Protein AF-A0A915MHR5-F1 (afdb_monomer)

Sequence (310 aa):
MRSQPPLFTPMVNEYYKYTKDKEFLNEIIPMMEKELEFWTVNRSVVFEKGCRSYTMYQYRTESTVPRPESFCADVITAIKSNEANKAKLWQNLASAAESGMDFSSRWMRNPEQPKLEETITTSIKKANHYKKLYLKLRADFRSVFLYDKEENKYGWYDYNLETKENNIHFYSTMAIPLFTQCFDPLEKPSVPERIYNTMKNYGAFEKAKGAEDFYGVQVSTVNSSQQWDAFNIWPPHEHMVVLGLFNSGKENLKQEALYLAKKWILANYRLYSQCIEKPMWEKLSATGTSGKGARLWVVYWHSNGFSSNI

Nearest PDB structures (foldseek):
  7e9u-assembly2_B  TM=8.428E-01  e=9.341E-17  Arabidopsis thaliana
  7e9x-assembly3_C  TM=7.798E-01  e=8.321E-17  Arabidopsis thaliana
  7e9x-assembly2_B  TM=7.885E-01  e=7.492E-16  Arabidopsis thaliana
  7e9x-assembly4_D  TM=8.074E-01  e=2.002E-15  Arabidopsis thaliana
  7eaw-assembly1_A  TM=7.747E-01  e=4.998E-16  Arabidopsis thaliana

Radius of gyration: 20.38 Å; Cα contacts (8 Å, |Δi|>4): 437; chains: 1; bounding box: 57×52×56 Å

Mean predicted aligned error: 9.84 Å

Foldseek 3Di:
DAAAPPCPVVVVVVVCVPPVDPVVVVVCVVVVVVVVQCQQFPFWAWADQPPDIDIDGAQWDPFQAADPVCRVVLVVVLVPDPDPRSSVSNRLQRSCVRHVDNDDPQRDDDDDHHHDHDDDDDDVRVVVVVVVVLVRCLVRQCVAFADDPDLLQGFGFDQHRPVRDGPSFDFLCRLLCLLVVSDDCVVPVCNLVSSVNSQVSQCQQPQDPQAPHFQAGARGDDPPVGQSHPFKHALVSLQSNLNSQCVSPDPVSVVVSVVRLVSNLVLQVVALVPDPVSDGARIPTSNSGHGPDDDDPDHNCSSVVSNVPD

Secondary structure (DSSP, 8-state):
-------HHHHHHHHHHHH--HHHHHHHHHHHHHHHHHHHHHHEEEEESSS-EEEEE-------S--GGGHHHHHHHHHHS--S-HHHHHHHHHHHHHTT-SS-GGG---------------HHHHHHHHHHHHHHHHHHHHHHHEE-SSGGG-EE-PBPTTT-SB--S-BGGGGHHHHTT-S-TTT-TTHHHHHHHHHHHTTTTSPPTT-SS--S--SBS---SSTTSTTEE-HHHHHHHHHHHHTTS-HHHHHHHHHHHHHHHHHHHHHHHH-TT----S-EETTTEEPSS----S--HHHHHHHH--

Solvent-accessible surface area (backbone atoms only — not comparable to full-atom values): 17512 Å² total; per-residue (Å²): 116,77,67,56,70,90,51,61,66,61,51,52,48,53,50,36,70,73,71,64,47,62,66,62,51,64,67,45,46,65,56,52,51,51,51,51,46,49,44,47,48,66,25,34,34,72,50,72,65,81,100,44,78,47,80,48,77,48,74,55,39,83,44,56,51,58,49,85,96,44,34,69,60,46,48,53,49,54,68,73,42,92,57,88,57,50,41,59,50,25,17,50,56,50,11,34,46,21,59,68,45,69,41,35,89,81,78,68,87,73,86,90,75,70,68,70,88,90,89,87,65,63,70,71,54,42,54,51,47,52,49,50,50,50,53,50,49,38,56,52,47,46,71,62,25,51,40,74,92,42,80,76,63,26,39,46,27,60,62,40,77,72,84,71,42,62,51,86,70,68,42,52,68,44,37,39,49,49,48,71,53,55,64,52,63,84,86,44,71,59,51,65,58,43,36,52,50,19,42,48,73,69,44,31,75,49,57,35,90,90,26,94,52,57,33,49,51,30,35,22,76,50,76,75,82,38,54,50,12,23,58,23,23,42,41,69,57,43,47,33,40,31,49,9,34,42,71,58,82,37,72,70,42,28,53,50,20,54,49,50,50,50,33,34,48,51,44,52,50,51,55,27,66,72,40,89,85,53,60,78,59,80,32,36,23,24,52,74,46,79,30,78,71,89,89,67,102,59,86,45,61,57,44,50,54,54,71,73,73,117

Structure (mmCIF, N/CA/C/O backbone):
data_AF-A0A915MHR5-F1
#
_entry.id   AF-A0A915MHR5-F1
#
loop_
_atom_site.group_PDB
_atom_site.id
_atom_site.type_symbol
_atom_site.label_atom_id
_atom_site.label_alt_id
_atom_site.label_comp_id
_atom_site.label_asym_id
_atom_site.label_entity_id
_atom_site.label_seq_id
_atom_site.pdbx_PDB_ins_code
_atom_site.Cartn_x
_atom_site.Cartn_y
_atom_site.Cartn_z
_atom_site.occupancy
_atom_site.B_iso_or_equiv
_atom_site.auth_seq_id
_atom_site.auth_comp_id
_atom_site.auth_asym_id
_atom_site.auth_atom_id
_atom_site.pdbx_PDB_model_num
ATOM 1 N N . MET A 1 1 ? -15.537 -19.269 -1.895 1.00 56.03 1 MET A N 1
ATOM 2 C CA . MET A 1 1 ? -15.330 -18.233 -2.938 1.00 56.03 1 MET A CA 1
ATOM 3 C C . MET A 1 1 ? -14.295 -17.229 -2.423 1.00 56.03 1 MET A C 1
ATOM 5 O O . MET A 1 1 ? -14.195 -17.091 -1.205 1.00 56.03 1 MET A O 1
ATOM 9 N N . ARG A 1 2 ? -13.506 -16.586 -3.295 1.00 67.94 2 ARG A N 1
ATOM 10 C CA . ARG A 1 2 ? -12.498 -15.569 -2.924 1.00 67.94 2 ARG A CA 1
ATOM 11 C C . ARG A 1 2 ? -12.751 -14.257 -3.668 1.00 67.94 2 ARG A C 1
ATOM 13 O O . ARG A 1 2 ? -13.324 -14.303 -4.753 1.00 67.94 2 ARG A O 1
ATOM 20 N N . SER A 1 3 ? -12.292 -13.150 -3.100 1.00 80.00 3 SER A N 1
ATOM 21 C CA . SER A 1 3 ? -12.229 -11.832 -3.744 1.00 80.00 3 SER A CA 1
ATOM 22 C C . SER A 1 3 ? -10.784 -11.471 -4.159 1.00 80.00 3 SER A C 1
ATOM 24 O O . SER A 1 3 ? -9.923 -12.352 -4.236 1.00 80.00 3 SER A O 1
ATOM 26 N N . GLN A 1 4 ? -10.532 -10.188 -4.421 1.00 75.38 4 GLN A N 1
ATOM 27 C CA . GLN A 1 4 ? -9.226 -9.533 -4.592 1.00 75.38 4 GLN A CA 1
ATOM 28 C C . GLN A 1 4 ? -9.261 -8.138 -3.921 1.00 75.38 4 GLN A C 1
ATOM 30 O O . GLN A 1 4 ? -10.339 -7.730 -3.482 1.00 75.38 4 GLN A O 1
ATOM 35 N N . PRO A 1 5 ? -8.143 -7.388 -3.801 1.00 78.94 5 PRO A N 1
ATOM 36 C CA . PRO A 1 5 ? -8.156 -6.046 -3.212 1.00 78.94 5 PRO A CA 1
ATOM 37 C C . PRO A 1 5 ? -9.213 -5.117 -3.852 1.00 78.94 5 PRO A C 1
ATOM 39 O O . PRO A 1 5 ? -9.217 -4.971 -5.078 1.00 78.94 5 PRO A O 1
ATOM 42 N N . PRO A 1 6 ? -10.102 -4.480 -3.061 1.00 81.62 6 PRO A N 1
ATOM 43 C CA . PRO A 1 6 ? -11.267 -3.763 -3.584 1.00 81.62 6 PRO A CA 1
ATOM 44 C C . PRO A 1 6 ? -10.882 -2.429 -4.234 1.00 81.62 6 PRO A C 1
ATOM 46 O O . PRO A 1 6 ? -10.783 -1.386 -3.586 1.00 81.62 6 PRO A O 1
ATOM 49 N N . LEU A 1 7 ? -10.656 -2.473 -5.547 1.00 85.06 7 LEU A N 1
ATOM 50 C CA . LEU A 1 7 ? -10.334 -1.313 -6.386 1.00 85.06 7 LEU A CA 1
ATOM 51 C C . LEU A 1 7 ? -11.501 -0.874 -7.286 1.00 85.06 7 LEU A C 1
ATOM 53 O O . LEU A 1 7 ? -11.355 0.088 -8.038 1.00 85.06 7 LEU A O 1
ATOM 57 N N . PHE A 1 8 ? -12.665 -1.523 -7.196 1.00 89.25 8 PHE A N 1
ATOM 58 C CA . PHE A 1 8 ? -13.813 -1.256 -8.065 1.00 89.25 8 PHE A CA 1
ATOM 59 C C . PHE A 1 8 ? -14.376 0.167 -7.904 1.00 89.25 8 PHE A C 1
ATOM 61 O O . PHE A 1 8 ? -14.568 0.860 -8.901 1.00 89.25 8 PHE A O 1
ATOM 68 N N . THR A 1 9 ? -14.538 0.663 -6.672 1.00 85.88 9 THR A N 1
ATOM 69 C CA . THR A 1 9 ? -14.960 2.061 -6.442 1.00 85.88 9 THR A CA 1
ATOM 70 C C . THR A 1 9 ? -13.966 3.084 -7.043 1.00 85.88 9 THR A C 1
ATOM 72 O O . THR A 1 9 ? -14.406 3.980 -7.769 1.00 85.88 9 THR A O 1
ATOM 75 N N . PRO A 1 10 ? -12.633 2.962 -6.845 1.00 84.19 10 PRO A N 1
ATOM 76 C CA . PRO A 1 10 ? -11.645 3.733 -7.606 1.00 84.19 10 PRO A CA 1
ATOM 77 C C . PRO A 1 10 ? -11.766 3.620 -9.136 1.00 84.19 10 PRO A C 1
ATOM 79 O O . PRO A 1 10 ? -11.695 4.643 -9.811 1.00 84.19 10 PRO A O 1
ATOM 82 N N . MET A 1 11 ? -11.988 2.423 -9.694 1.00 89.31 11 MET A N 1
ATOM 83 C CA . MET A 1 11 ? -12.154 2.231 -11.147 1.00 89.31 11 MET A CA 1
ATOM 84 C C . MET A 1 11 ? -13.374 2.990 -11.690 1.00 89.31 11 MET A C 1
ATOM 86 O O . MET A 1 11 ? -13.260 3.703 -12.687 1.00 89.31 11 MET A O 1
ATOM 90 N N . VAL A 1 12 ? -14.522 2.896 -11.008 1.00 90.00 12 VAL A N 1
ATOM 91 C CA . VAL A 1 12 ? -15.745 3.649 -11.344 1.00 90.00 12 VAL A CA 1
ATOM 92 C C . VAL A 1 12 ? -15.500 5.159 -11.269 1.00 90.00 12 VAL A C 1
ATOM 94 O O . VAL A 1 12 ? -15.949 5.904 -12.139 1.00 90.00 12 VAL A O 1
ATOM 97 N N . ASN A 1 13 ? -14.749 5.622 -10.266 1.00 85.81 13 ASN A N 1
ATOM 98 C CA . ASN A 1 13 ? -14.385 7.030 -10.116 1.00 85.81 13 ASN A CA 1
ATOM 99 C C . ASN A 1 13 ? -13.484 7.537 -11.259 1.00 85.81 13 ASN A C 1
ATOM 101 O O . ASN A 1 13 ? -13.733 8.629 -11.768 1.00 85.81 13 ASN A O 1
ATOM 105 N N . GLU A 1 14 ? -12.482 6.769 -11.703 1.00 88.12 14 GLU A N 1
ATOM 106 C CA . GLU A 1 14 ? -11.664 7.152 -12.867 1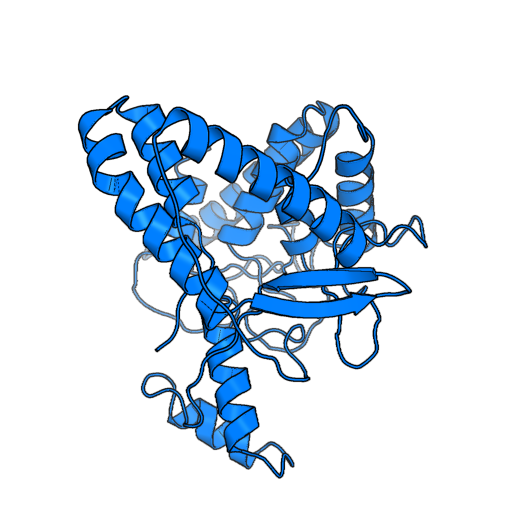.00 88.12 14 GLU A CA 1
ATOM 107 C C . GLU A 1 14 ? -12.468 7.140 -14.175 1.00 88.12 14 GLU A C 1
ATOM 109 O O . GLU A 1 14 ? -12.370 8.093 -14.951 1.00 88.12 14 GLU A O 1
ATOM 114 N N . TYR A 1 15 ? -13.337 6.144 -14.385 1.00 91.62 15 TYR A N 1
ATOM 115 C CA . TYR A 1 15 ? -14.259 6.135 -15.527 1.00 91.62 15 TYR A CA 1
ATOM 116 C C . TYR A 1 15 ? -15.140 7.392 -15.534 1.00 91.62 15 TYR A C 1
ATOM 118 O O . TYR A 1 15 ? -15.140 8.142 -16.510 1.00 91.62 15 TYR A O 1
ATOM 126 N N . TYR A 1 16 ? -15.821 7.688 -14.421 1.00 88.56 16 TYR A N 1
ATOM 127 C CA . TYR A 1 16 ? -16.682 8.866 -14.297 1.00 88.56 16 TYR A CA 1
ATOM 128 C C . TYR A 1 16 ? -15.911 10.187 -14.439 1.00 88.56 16 TYR A C 1
ATOM 130 O O . TYR A 1 16 ? -16.420 11.144 -15.026 1.00 88.56 16 TYR A O 1
ATOM 138 N N . LYS A 1 17 ? -14.669 10.274 -13.945 1.00 86.12 17 LYS A N 1
ATOM 139 C CA . LYS A 1 17 ? -13.815 11.452 -14.163 1.00 86.12 17 LYS A CA 1
ATOM 140 C C . LYS A 1 17 ? -13.570 11.711 -15.647 1.00 86.12 17 LYS A C 1
ATOM 142 O O . LYS A 1 17 ? -13.536 12.886 -16.015 1.00 86.12 17 LYS A O 1
ATOM 147 N N . TYR A 1 18 ? -13.416 10.668 -16.459 1.00 92.81 18 TYR A N 1
ATOM 148 C CA . TYR A 1 18 ? -13.190 10.785 -17.897 1.00 92.81 18 TYR A CA 1
ATOM 149 C C . TYR A 1 18 ? -14.492 11.044 -18.671 1.00 92.81 18 TYR A C 1
ATOM 151 O O . TYR A 1 18 ? -14.593 12.042 -19.378 1.00 92.81 18 TYR A O 1
ATOM 159 N N . THR A 1 19 ? -15.511 10.197 -18.496 1.00 94.75 19 THR A N 1
ATOM 160 C CA . THR A 1 19 ? -16.749 10.234 -19.300 1.00 94.75 19 THR A CA 1
ATOM 161 C C . THR A 1 19 ? -17.772 11.268 -18.835 1.00 94.75 19 THR A C 1
ATOM 163 O O . THR A 1 19 ? -18.602 11.706 -19.626 1.00 94.75 19 THR A O 1
ATOM 166 N N . LYS A 1 20 ? -17.743 11.648 -17.549 1.00 91.94 20 LYS A N 1
ATOM 167 C CA . LYS A 1 20 ? -18.809 12.395 -16.846 1.00 91.94 20 LYS A CA 1
ATOM 168 C C . LYS A 1 20 ? -20.187 11.719 -16.890 1.00 91.94 20 LYS A C 1
ATOM 170 O O . LYS A 1 20 ? -21.190 12.372 -16.596 1.00 91.94 20 LYS A O 1
ATOM 175 N N . ASP A 1 21 ? -20.237 10.426 -17.205 1.00 93.38 21 ASP A N 1
ATOM 176 C CA . ASP A 1 21 ? -21.475 9.667 -17.352 1.00 93.38 21 ASP A CA 1
ATOM 177 C C . ASP A 1 21 ? -22.158 9.438 -15.994 1.00 93.38 21 ASP A C 1
ATOM 179 O O . ASP A 1 21 ? -21.732 8.628 -15.166 1.00 93.38 21 ASP A O 1
ATOM 183 N N . LYS A 1 22 ? -23.229 10.199 -15.756 1.00 87.12 22 LYS A N 1
ATOM 184 C CA . LYS A 1 22 ? -24.039 10.116 -14.536 1.00 87.12 22 LYS A CA 1
ATOM 185 C C . LYS A 1 22 ? -25.072 8.994 -14.586 1.00 87.12 22 LYS A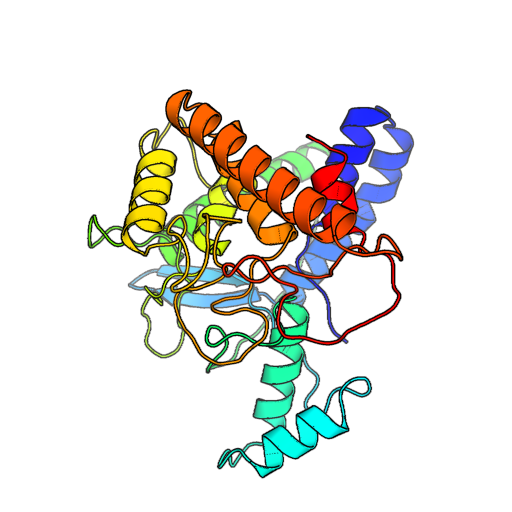 C 1
ATOM 187 O O . LYS A 1 22 ? -25.553 8.603 -13.527 1.00 87.12 22 LYS A O 1
ATOM 192 N N . GLU A 1 23 ? -25.433 8.507 -15.769 1.00 90.00 23 GLU A N 1
ATOM 193 C CA . GLU A 1 23 ? -26.413 7.430 -15.923 1.00 90.00 23 GLU A CA 1
ATOM 194 C C . GLU A 1 23 ? -25.754 6.109 -15.530 1.00 90.00 23 GLU A C 1
ATOM 196 O O . GLU A 1 23 ? -26.213 5.472 -14.580 1.00 90.00 23 GLU A O 1
ATOM 201 N N . PHE A 1 24 ? -24.576 5.821 -16.097 1.00 90.81 24 PHE A N 1
ATOM 202 C CA . PHE A 1 24 ? -23.702 4.735 -15.646 1.00 90.81 24 PHE A CA 1
ATOM 203 C C . PHE A 1 24 ? -23.397 4.819 -14.144 1.00 90.81 24 PHE A C 1
ATOM 205 O O . PHE A 1 24 ? -23.479 3.819 -13.433 1.00 90.81 24 PHE A O 1
ATOM 212 N N . LEU A 1 25 ? -23.074 6.013 -13.623 1.00 83.19 25 LEU A N 1
ATOM 213 C CA . LEU A 1 25 ? -22.776 6.169 -12.196 1.00 83.19 25 LEU A CA 1
ATOM 214 C C . LEU A 1 25 ? -23.982 5.812 -11.308 1.00 83.19 25 LEU A C 1
ATOM 216 O O . LEU A 1 25 ? -23.805 5.184 -10.266 1.00 83.19 25 LEU A O 1
ATOM 220 N N . ASN A 1 26 ? -25.201 6.183 -11.708 1.00 82.12 26 ASN A N 1
ATOM 221 C CA . ASN A 1 26 ? -26.414 5.821 -10.973 1.00 82.12 26 ASN A CA 1
ATOM 222 C C . ASN A 1 26 ? -26.715 4.315 -11.056 1.00 82.12 26 ASN A C 1
ATOM 224 O O . ASN A 1 26 ? -27.128 3.731 -10.054 1.00 82.12 26 ASN A O 1
ATOM 228 N N . GLU A 1 27 ? -26.482 3.688 -12.213 1.00 90.12 27 GLU A N 1
ATOM 229 C CA . GLU A 1 27 ? -26.662 2.246 -12.424 1.00 90.12 27 GLU A CA 1
ATOM 230 C C . GLU A 1 27 ? -25.660 1.403 -11.616 1.00 90.12 27 GLU A C 1
ATOM 232 O O . GLU A 1 27 ? -26.020 0.359 -11.072 1.00 90.12 27 GLU A O 1
ATOM 237 N N . ILE A 1 28 ? -24.409 1.863 -11.493 1.00 92.00 28 ILE A N 1
ATOM 238 C CA . ILE A 1 28 ? -23.322 1.084 -10.885 1.00 92.00 28 ILE A CA 1
ATOM 239 C C . ILE A 1 28 ? -23.214 1.245 -9.357 1.00 92.00 28 ILE A C 1
ATOM 241 O O . ILE A 1 28 ? -22.622 0.389 -8.694 1.00 92.00 28 ILE A O 1
ATOM 245 N N . ILE A 1 29 ? -23.810 2.292 -8.764 1.00 84.06 29 ILE A N 1
ATOM 246 C CA . ILE A 1 29 ? -23.822 2.509 -7.301 1.00 84.06 29 ILE A CA 1
ATOM 247 C C . ILE A 1 29 ? -24.290 1.267 -6.517 1.00 84.06 29 ILE A C 1
ATOM 249 O O . ILE A 1 29 ? -23.546 0.853 -5.627 1.00 84.06 29 ILE A O 1
ATOM 253 N N . PRO A 1 30 ? -25.424 0.611 -6.839 1.00 88.31 30 PRO A N 1
ATOM 254 C CA . PRO A 1 30 ? -25.855 -0.613 -6.159 1.00 88.31 30 PRO A CA 1
ATOM 255 C C . PRO A 1 30 ? -24.817 -1.745 -6.162 1.00 88.31 30 PRO A C 1
ATOM 257 O O . PRO A 1 30 ? -24.764 -2.526 -5.215 1.00 88.31 30 PRO A O 1
ATOM 260 N N . MET A 1 31 ? -23.960 -1.834 -7.186 1.00 88.44 31 MET A N 1
ATOM 261 C CA . MET A 1 31 ? -22.894 -2.842 -7.236 1.00 88.44 31 MET A CA 1
ATOM 262 C C . MET A 1 31 ? -21.718 -2.481 -6.321 1.00 88.44 31 MET A C 1
ATOM 264 O O . MET A 1 31 ? -21.136 -3.375 -5.711 1.00 88.44 31 MET A O 1
ATOM 268 N N . MET A 1 32 ? -21.399 -1.190 -6.169 1.00 86.50 32 MET A N 1
ATOM 269 C CA . MET A 1 32 ? -20.413 -0.728 -5.178 1.00 86.50 32 MET A CA 1
ATOM 270 C C . MET A 1 32 ? -20.924 -0.937 -3.744 1.00 86.50 32 MET A C 1
ATOM 272 O O . MET A 1 32 ? -20.161 -1.346 -2.871 1.00 86.50 32 MET A O 1
ATOM 276 N N . GLU A 1 33 ? -22.222 -0.715 -3.502 1.00 84.44 33 GLU A N 1
ATOM 277 C CA . GLU A 1 33 ? -22.855 -1.018 -2.210 1.00 84.44 33 GLU A CA 1
ATOM 278 C C . GLU A 1 33 ? -22.783 -2.521 -1.902 1.00 84.44 33 GLU A C 1
ATOM 280 O O . GLU A 1 33 ? -22.341 -2.895 -0.821 1.00 84.44 33 GLU A O 1
ATOM 285 N N . LYS A 1 34 ? -23.087 -3.383 -2.879 1.00 87.94 34 LYS A N 1
ATOM 286 C CA . LYS A 1 34 ? -22.995 -4.846 -2.748 1.00 87.94 34 LYS A CA 1
ATOM 287 C C . LYS A 1 34 ? -21.566 -5.366 -2.532 1.00 87.94 34 LYS A C 1
ATOM 289 O O . LYS A 1 34 ? -21.366 -6.355 -1.827 1.00 87.94 34 LYS A O 1
ATOM 294 N N . GLU A 1 35 ? -20.553 -4.724 -3.119 1.00 86.88 35 GLU A N 1
ATOM 295 C CA . GLU A 1 35 ? -19.149 -5.031 -2.809 1.00 86.88 35 GLU A CA 1
ATOM 296 C C . GLU A 1 35 ? -18.837 -4.689 -1.343 1.00 86.88 35 GLU A C 1
ATOM 298 O O . GLU A 1 35 ? -18.285 -5.518 -0.616 1.00 86.88 35 GLU A O 1
ATOM 303 N N . LEU A 1 36 ? -19.228 -3.497 -0.880 1.00 83.00 36 LEU A N 1
ATOM 304 C CA . LEU A 1 36 ? -19.024 -3.065 0.505 1.00 83.00 36 LEU A CA 1
ATOM 305 C C . LEU A 1 36 ? -19.776 -3.950 1.513 1.00 83.00 36 LEU A C 1
ATOM 307 O O . LEU A 1 36 ? -19.201 -4.306 2.546 1.00 83.00 36 LEU A O 1
ATOM 311 N N . GLU A 1 37 ? -21.015 -4.342 1.209 1.00 85.1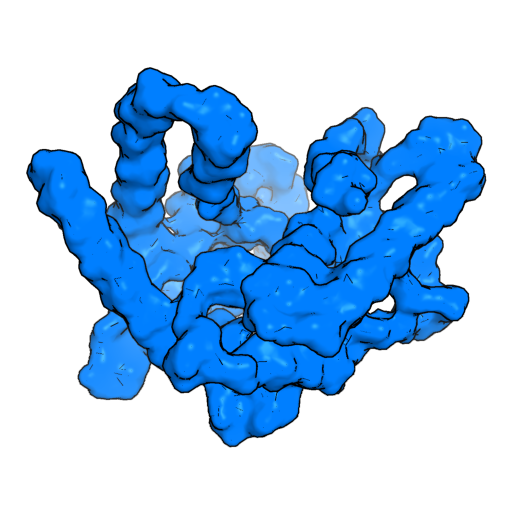9 37 GLU A N 1
ATOM 312 C CA . GLU A 1 37 ? -21.801 -5.320 1.970 1.00 85.19 37 GLU A CA 1
ATOM 313 C C . GLU A 1 37 ? -21.027 -6.637 2.093 1.00 85.19 37 GLU A C 1
ATOM 315 O O . GLU A 1 37 ? -20.826 -7.145 3.197 1.00 85.19 37 GLU A O 1
ATOM 320 N N . PHE A 1 38 ? -20.502 -7.164 0.978 1.00 86.06 38 PHE A N 1
ATOM 321 C CA . PHE A 1 38 ? -19.714 -8.394 0.984 1.00 86.06 38 PHE A CA 1
ATOM 322 C C . PHE A 1 38 ? -18.505 -8.305 1.930 1.00 86.06 38 PHE A C 1
ATOM 324 O O . PHE A 1 38 ? -18.273 -9.251 2.691 1.00 86.06 38 PHE A O 1
ATOM 331 N N . TRP A 1 39 ? -17.759 -7.193 1.931 1.00 77.94 39 TRP A N 1
ATOM 332 C CA . TRP A 1 39 ? -16.642 -6.985 2.865 1.00 77.94 39 TRP A CA 1
ATOM 333 C C . TRP A 1 39 ? -17.121 -6.844 4.315 1.00 77.94 39 TRP A C 1
ATOM 335 O O . TRP A 1 39 ? -16.549 -7.471 5.210 1.00 77.94 39 TRP A O 1
ATOM 345 N N . THR A 1 40 ? -18.182 -6.071 4.551 1.00 80.44 40 THR A N 1
ATOM 346 C CA . THR A 1 40 ? -18.768 -5.840 5.883 1.00 80.44 40 THR A CA 1
ATOM 347 C C . THR A 1 40 ? -19.253 -7.143 6.505 1.00 80.44 40 THR A C 1
ATOM 349 O O . THR A 1 40 ? -18.830 -7.489 7.607 1.00 80.44 40 THR A O 1
ATOM 352 N N . VAL A 1 41 ? -20.050 -7.922 5.778 1.00 81.44 41 VAL A N 1
ATOM 353 C CA . VAL A 1 41 ? -20.590 -9.193 6.263 1.00 81.44 41 VAL A CA 1
ATOM 354 C C . VAL A 1 41 ? -19.498 -10.260 6.340 1.00 81.44 41 VAL A C 1
ATOM 356 O O . VAL A 1 41 ? -19.400 -10.958 7.341 1.00 81.44 41 VAL A O 1
ATOM 359 N N . ASN A 1 42 ? -18.649 -10.434 5.321 1.00 78.69 42 ASN A N 1
ATOM 360 C CA . ASN A 1 42 ? -17.831 -11.653 5.214 1.00 78.69 42 ASN A CA 1
ATOM 361 C C . ASN A 1 42 ? -16.366 -11.510 5.645 1.00 78.69 42 ASN A C 1
ATOM 363 O O . ASN A 1 42 ? -15.670 -12.531 5.764 1.00 78.69 42 ASN A O 1
ATOM 367 N N . ARG A 1 43 ? -15.879 -10.281 5.843 1.00 79.38 43 ARG A N 1
ATOM 368 C CA . ARG A 1 43 ? -14.455 -9.981 6.075 1.00 79.38 43 ARG A CA 1
ATOM 369 C C . ARG A 1 43 ? -14.193 -9.036 7.250 1.00 79.38 43 ARG A C 1
ATOM 371 O O . ARG A 1 43 ? -13.023 -8.846 7.581 1.00 79.38 43 ARG A O 1
ATOM 378 N N . SER A 1 44 ? -15.221 -8.471 7.887 1.00 79.38 44 SER A N 1
ATOM 379 C CA . SER A 1 44 ? -15.034 -7.644 9.082 1.00 79.38 44 SER A CA 1
ATOM 380 C C . SER A 1 44 ? -14.670 -8.479 10.320 1.00 79.38 44 SER A C 1
ATOM 382 O O . SER A 1 44 ? -15.173 -9.576 10.533 1.00 79.38 44 SER A O 1
ATOM 384 N N . VAL A 1 45 ? -13.764 -7.946 11.136 1.00 78.25 45 VAL A N 1
ATOM 385 C CA . VAL A 1 45 ? -13.296 -8.477 12.418 1.00 78.25 45 VAL A CA 1
ATOM 386 C C . VAL A 1 45 ? -13.602 -7.436 13.481 1.00 78.25 45 VAL A C 1
ATOM 388 O O . VAL A 1 45 ? -13.252 -6.268 13.298 1.00 78.25 45 VAL A O 1
ATOM 391 N N . VAL A 1 46 ? -14.163 -7.855 14.613 1.00 86.19 46 VAL A N 1
ATOM 392 C CA . VAL A 1 46 ? -14.214 -7.037 15.831 1.00 86.19 46 VAL A CA 1
ATOM 393 C C . VAL A 1 46 ? -13.116 -7.500 16.786 1.00 86.19 46 VAL A C 1
ATOM 395 O O . VAL A 1 46 ? -13.011 -8.691 17.068 1.00 86.19 46 VAL A O 1
ATOM 398 N N . PHE A 1 47 ? -12.290 -6.574 17.275 1.00 81.19 47 PHE A N 1
ATOM 399 C CA . PHE A 1 47 ? -11.208 -6.866 18.222 1.00 81.19 47 PHE A CA 1
ATOM 400 C C . PHE A 1 47 ? -10.914 -5.670 19.135 1.00 81.19 47 PHE A C 1
ATOM 402 O O . PHE A 1 47 ? -11.273 -4.533 18.830 1.00 81.19 47 PHE A O 1
ATOM 409 N N . GLU A 1 48 ? -10.220 -5.915 20.245 1.00 88.44 48 GLU A N 1
ATOM 410 C CA . GLU A 1 48 ? -9.841 -4.882 21.213 1.00 88.44 48 GLU A CA 1
ATOM 411 C C . GLU A 1 48 ? -8.361 -4.496 21.094 1.00 88.44 48 GLU A C 1
ATOM 413 O O . GLU A 1 48 ? -7.486 -5.360 21.008 1.00 88.44 48 GLU A O 1
ATOM 418 N N . LYS A 1 49 ? -8.073 -3.189 21.147 1.00 83.31 49 LYS A N 1
ATOM 419 C CA . LYS A 1 49 ? -6.713 -2.631 21.242 1.00 83.31 49 LYS A CA 1
ATOM 420 C C . LYS A 1 49 ? -6.700 -1.545 22.321 1.00 83.31 49 LYS A C 1
ATOM 422 O O . LYS A 1 49 ? -7.239 -0.453 22.133 1.00 83.31 49 LYS A O 1
ATOM 427 N N . GLY A 1 50 ? -6.094 -1.854 23.468 1.00 84.94 50 GLY A N 1
ATOM 428 C CA . GLY A 1 50 ? -6.276 -1.070 24.695 1.00 84.94 50 GLY A CA 1
ATOM 429 C C . GLY A 1 50 ? -7.728 -1.149 25.180 1.00 84.94 50 GLY A C 1
ATOM 430 O O . GLY A 1 50 ? -8.379 -2.171 25.004 1.00 84.94 50 GLY A O 1
ATOM 431 N N . CYS A 1 51 ? -8.266 -0.061 25.733 1.00 85.62 51 CYS A N 1
ATOM 432 C CA . CYS A 1 51 ? -9.647 -0.003 26.240 1.00 85.62 51 CYS A CA 1
ATOM 433 C C . CYS A 1 51 ? -10.694 0.350 25.159 1.00 85.62 51 CYS A C 1
ATOM 435 O O . CYS A 1 51 ? -11.687 1.014 25.456 1.00 85.62 51 CYS A O 1
ATOM 437 N N . ARG A 1 52 ? -10.446 0.011 23.886 1.00 89.19 52 ARG A N 1
ATOM 438 C CA . ARG A 1 52 ? -11.345 0.312 22.759 1.00 89.19 52 ARG A CA 1
ATOM 439 C C . ARG A 1 52 ? -11.494 -0.894 21.840 1.00 89.19 52 ARG A C 1
ATOM 441 O O . ARG A 1 52 ? -10.504 -1.545 21.506 1.00 89.19 52 ARG A O 1
ATOM 448 N N . SER A 1 53 ? -12.729 -1.126 21.404 1.00 89.69 53 SER A N 1
ATOM 449 C CA . SER A 1 53 ? -13.076 -2.100 20.372 1.00 89.69 53 SER A CA 1
ATOM 450 C C . SER A 1 53 ? -13.078 -1.436 18.992 1.00 89.69 53 SER A C 1
ATOM 452 O O . SER A 1 53 ? -13.534 -0.299 18.845 1.00 89.69 53 SER A O 1
ATOM 454 N N . TYR A 1 54 ? -12.555 -2.141 17.993 1.00 83.06 54 TYR A N 1
ATOM 455 C CA . TYR A 1 54 ? -12.417 -1.689 16.612 1.00 83.06 54 TYR A CA 1
ATOM 456 C C . TYR A 1 54 ? -13.013 -2.721 15.656 1.00 83.06 54 TYR A C 1
ATOM 458 O O . TYR A 1 54 ? -12.896 -3.925 15.878 1.00 83.06 54 TYR A O 1
ATOM 466 N N . THR A 1 55 ? -13.596 -2.239 14.557 1.00 84.12 55 THR A N 1
ATOM 467 C CA . THR A 1 55 ? -14.054 -3.072 13.439 1.00 84.12 55 THR A CA 1
ATOM 468 C C . THR A 1 55 ? -13.153 -2.809 12.237 1.00 84.12 55 THR A C 1
ATOM 470 O O . THR A 1 55 ? -13.127 -1.684 11.741 1.00 84.12 55 THR A O 1
ATOM 473 N N . MET A 1 56 ? -12.406 -3.817 11.785 1.00 86.12 56 MET A N 1
ATOM 474 C CA . MET A 1 56 ? -11.501 -3.734 10.624 1.00 86.12 56 MET A CA 1
ATOM 475 C C . MET A 1 56 ? -11.719 -4.904 9.673 1.00 86.12 56 MET A C 1
ATOM 477 O O . MET A 1 56 ? -12.385 -5.866 10.027 1.00 86.12 56 MET A O 1
ATOM 481 N N . TYR A 1 57 ? -11.146 -4.841 8.475 1.00 80.00 57 TYR A N 1
ATOM 482 C CA . TYR A 1 57 ? -11.277 -5.892 7.467 1.00 80.00 57 TYR A CA 1
ATOM 483 C C . TYR A 1 57 ? -10.034 -6.781 7.422 1.00 80.00 57 TYR A C 1
ATOM 485 O O . TYR A 1 57 ? -8.909 -6.297 7.535 1.00 80.00 57 TYR A O 1
ATOM 493 N N . GLN A 1 58 ? -10.244 -8.080 7.221 1.00 77.44 58 GLN A N 1
ATOM 494 C CA . GLN A 1 58 ? -9.199 -9.090 7.086 1.00 77.44 58 GLN A CA 1
ATOM 495 C C . GLN A 1 58 ? -9.502 -9.958 5.860 1.00 77.44 58 GLN A C 1
ATOM 497 O O . GLN A 1 58 ? -10.591 -10.527 5.762 1.00 77.44 58 GLN A O 1
ATOM 502 N N . TYR A 1 59 ? -8.537 -10.096 4.945 1.00 70.31 59 TYR A N 1
ATOM 503 C CA . TYR A 1 59 ? -8.605 -11.092 3.871 1.00 70.31 59 TYR A CA 1
ATOM 504 C C . TYR A 1 59 ? -8.710 -12.487 4.491 1.00 70.31 59 TYR A C 1
ATOM 506 O O . TYR A 1 59 ? -7.844 -12.891 5.270 1.00 70.31 59 TYR A O 1
ATOM 514 N N . ARG A 1 60 ? -9.804 -13.197 4.205 1.00 70.62 60 ARG A N 1
ATOM 515 C CA . ARG A 1 60 ? -10.145 -14.455 4.876 1.00 70.62 60 ARG A CA 1
ATOM 516 C C . ARG A 1 60 ? -11.174 -15.236 4.072 1.00 70.62 60 ARG A C 1
ATOM 518 O O . ARG A 1 60 ? -12.379 -15.014 4.192 1.00 70.62 60 ARG A O 1
ATOM 525 N N . THR A 1 61 ? -10.707 -16.215 3.312 1.00 67.31 61 THR A N 1
ATOM 526 C CA . THR A 1 61 ? -11.584 -17.170 2.632 1.00 67.31 61 THR A CA 1
ATOM 527 C C . THR A 1 61 ? -12.255 -18.142 3.614 1.00 67.31 61 THR A C 1
ATOM 529 O O . THR A 1 61 ? -11.749 -18.421 4.699 1.00 67.31 61 THR A O 1
ATOM 532 N N . GLU A 1 62 ? -13.389 -18.710 3.213 1.00 70.75 62 GLU A N 1
ATOM 533 C CA . GLU A 1 62 ? -14.042 -19.830 3.910 1.00 70.75 62 GLU A CA 1
ATOM 534 C C . GLU A 1 62 ? -13.584 -21.198 3.344 1.00 70.75 62 GLU A C 1
ATOM 536 O O . GLU A 1 62 ? -13.974 -22.242 3.855 1.00 70.75 62 GLU A O 1
ATOM 541 N N . SER A 1 63 ? -12.734 -21.219 2.302 1.00 68.94 63 SER A N 1
ATOM 542 C CA . SER A 1 63 ? -12.212 -22.461 1.707 1.00 68.94 63 SER A CA 1
ATOM 543 C C . SER A 1 63 ? -11.207 -23.156 2.626 1.00 68.94 63 SER A C 1
ATOM 545 O O . SER A 1 63 ? -10.141 -22.613 2.897 1.00 68.94 63 SER A O 1
ATOM 547 N N . THR A 1 64 ? -11.510 -24.384 3.042 1.00 73.25 64 THR A N 1
ATOM 548 C CA . THR A 1 64 ? -10.648 -25.243 3.875 1.00 73.25 64 THR A CA 1
ATOM 549 C C . THR A 1 64 ? -10.018 -26.398 3.087 1.00 73.25 64 THR A C 1
ATOM 551 O O . THR A 1 64 ? -9.628 -27.408 3.666 1.00 73.25 64 THR A O 1
ATOM 554 N N . VAL A 1 65 ? -9.923 -26.260 1.762 1.00 76.31 65 VAL A N 1
ATOM 555 C CA . VAL A 1 65 ? -9.353 -27.242 0.821 1.00 76.31 65 VAL A CA 1
ATOM 556 C C . VAL A 1 65 ? -8.296 -26.578 -0.075 1.00 76.31 65 VAL A C 1
ATOM 558 O O . VAL A 1 65 ? -8.356 -25.353 -0.242 1.00 76.31 65 VAL A O 1
ATOM 561 N N . PRO A 1 66 ? -7.343 -27.338 -0.661 1.00 67.38 66 PRO A N 1
ATOM 562 C CA . PRO A 1 66 ? -6.360 -26.794 -1.599 1.00 67.38 66 PRO A CA 1
ATOM 563 C C . PRO A 1 66 ? -7.033 -26.033 -2.746 1.00 67.38 66 PRO A C 1
ATOM 565 O O . PRO A 1 66 ? -8.070 -26.465 -3.257 1.00 67.38 66 PRO A O 1
ATOM 568 N N . ARG A 1 67 ? -6.433 -24.922 -3.185 1.00 70.44 67 ARG A N 1
ATOM 569 C CA . ARG A 1 67 ? -6.952 -24.127 -4.306 1.00 70.44 67 ARG A CA 1
ATOM 570 C C . ARG A 1 67 ? -6.990 -24.971 -5.589 1.00 70.44 67 ARG A C 1
ATOM 572 O O . ARG A 1 67 ? -5.940 -25.499 -5.954 1.00 70.44 67 ARG A O 1
ATOM 579 N N . PRO A 1 68 ? -8.120 -25.093 -6.312 1.00 68.44 68 PRO A N 1
ATOM 580 C CA . PRO A 1 68 ? -8.191 -25.904 -7.532 1.00 68.44 68 PRO A CA 1
ATOM 581 C C . PRO A 1 68 ? -7.141 -25.520 -8.585 1.00 68.44 68 PRO A C 1
ATOM 583 O O . PRO A 1 68 ? -6.531 -26.389 -9.201 1.00 68.44 68 PRO A O 1
ATOM 586 N N . GLU A 1 69 ? -6.866 -24.224 -8.740 1.00 63.28 69 GLU A N 1
ATOM 587 C CA . GLU A 1 69 ? -5.895 -23.684 -9.695 1.00 63.28 69 GLU A CA 1
ATOM 588 C C . GLU A 1 69 ? -4.427 -23.790 -9.240 1.00 63.28 69 GLU A C 1
ATOM 590 O O . GLU A 1 69 ? -3.515 -23.526 -10.016 1.00 63.28 69 GLU A O 1
ATOM 595 N N . SER A 1 70 ? -4.172 -24.161 -7.982 1.00 63.44 70 SER A N 1
ATOM 596 C CA . SER A 1 70 ? -2.822 -24.326 -7.411 1.00 63.44 70 SER A CA 1
ATOM 597 C C . SER A 1 70 ? -2.677 -25.626 -6.611 1.00 63.44 70 SER A C 1
ATOM 599 O O . SER A 1 70 ? -1.796 -25.749 -5.761 1.00 63.44 70 SER A O 1
ATOM 601 N N . PHE A 1 71 ? -3.523 -26.620 -6.903 1.00 62.94 71 PHE A N 1
ATOM 602 C CA . PHE A 1 71 ? -3.759 -27.791 -6.055 1.00 62.94 71 PHE A CA 1
ATOM 603 C C . PHE A 1 71 ? -2.468 -28.525 -5.672 1.00 62.94 71 PHE A C 1
ATOM 605 O O . PHE A 1 71 ? -2.215 -28.782 -4.497 1.00 62.94 71 PHE A O 1
ATOM 612 N N . CYS A 1 72 ? -1.607 -28.802 -6.656 1.00 59.16 72 CYS A N 1
ATOM 613 C CA . CYS A 1 72 ? -0.336 -29.490 -6.433 1.00 59.16 72 CYS A CA 1
ATOM 614 C C . CYS A 1 72 ? 0.612 -28.690 -5.517 1.00 59.16 72 CYS A C 1
ATOM 616 O O . CYS A 1 72 ? 1.222 -29.258 -4.612 1.00 59.16 72 CYS A O 1
ATOM 618 N N . ALA A 1 73 ? 0.695 -27.367 -5.691 1.00 61.62 73 ALA A N 1
ATOM 619 C CA . ALA A 1 73 ? 1.550 -26.505 -4.876 1.00 61.62 73 ALA A CA 1
ATOM 620 C C . ALA A 1 73 ? 1.044 -26.400 -3.427 1.00 61.62 73 ALA A C 1
ATOM 622 O O . ALA A 1 73 ? 1.834 -26.510 -2.487 1.00 61.62 73 ALA A O 1
ATOM 623 N N . ASP A 1 74 ? -0.268 -26.259 -3.236 1.00 65.50 74 ASP A N 1
ATOM 624 C CA . ASP A 1 74 ? -0.903 -26.178 -1.916 1.00 65.50 74 ASP A CA 1
ATOM 625 C C . ASP A 1 74 ? -0.809 -27.512 -1.149 1.00 65.50 74 ASP A C 1
ATOM 627 O O . ASP A 1 74 ? -0.564 -27.524 0.061 1.00 65.50 74 ASP A O 1
ATOM 631 N N . VAL A 1 75 ? -0.940 -28.650 -1.842 1.00 67.00 75 VAL A N 1
ATOM 632 C CA . VAL A 1 75 ? -0.743 -29.989 -1.259 1.00 67.00 75 VAL A CA 1
ATOM 633 C C . VAL A 1 75 ? 0.725 -30.224 -0.895 1.00 67.00 75 VAL A C 1
ATOM 635 O O . VAL A 1 75 ? 1.004 -30.644 0.227 1.00 67.00 75 VAL A O 1
ATOM 638 N N . ILE A 1 76 ? 1.678 -29.899 -1.777 1.00 66.38 76 ILE A N 1
ATOM 639 C CA . ILE A 1 76 ? 3.117 -30.006 -1.474 1.00 66.38 76 ILE A CA 1
ATOM 640 C C . ILE A 1 76 ? 3.494 -29.112 -0.285 1.00 66.38 76 ILE A C 1
ATOM 642 O O . ILE A 1 76 ? 4.267 -29.533 0.575 1.00 66.38 76 ILE A O 1
ATOM 646 N N . THR A 1 77 ? 2.926 -27.907 -0.197 1.00 63.09 77 THR A N 1
ATOM 647 C CA . THR A 1 77 ? 3.140 -26.989 0.933 1.00 63.09 77 THR A CA 1
ATOM 648 C C . THR A 1 77 ? 2.617 -27.594 2.237 1.00 63.09 77 THR A C 1
ATOM 650 O O . THR A 1 77 ? 3.350 -27.625 3.222 1.00 63.09 77 THR A O 1
ATOM 653 N N . ALA A 1 78 ? 1.412 -28.173 2.228 1.00 60.78 78 ALA A N 1
ATOM 654 C CA . ALA A 1 78 ? 0.817 -28.838 3.392 1.00 60.78 78 ALA A CA 1
ATOM 655 C C . ALA A 1 78 ? 1.474 -30.177 3.786 1.00 60.78 78 ALA A C 1
ATOM 657 O O . ALA A 1 78 ? 1.284 -30.651 4.907 1.00 60.78 78 ALA A O 1
ATOM 658 N N . ILE A 1 79 ? 2.232 -30.807 2.883 1.00 68.56 79 ILE A N 1
ATOM 659 C CA . ILE A 1 79 ? 3.085 -31.970 3.184 1.00 68.56 79 ILE A CA 1
ATOM 660 C C . ILE A 1 79 ? 4.422 -31.524 3.791 1.00 68.56 79 ILE A C 1
ATOM 662 O O . ILE A 1 79 ? 4.926 -32.183 4.694 1.00 68.56 79 ILE A O 1
ATOM 666 N N . LYS A 1 80 ? 4.995 -30.412 3.311 1.00 65.19 80 LYS A N 1
ATOM 667 C CA . LYS A 1 80 ? 6.271 -29.861 3.805 1.00 65.19 80 LYS A CA 1
ATOM 668 C C . LYS A 1 80 ? 6.140 -29.095 5.124 1.00 65.19 80 LYS A C 1
ATOM 670 O O . LYS A 1 80 ? 7.132 -28.933 5.826 1.00 65.19 80 LYS A O 1
ATOM 675 N N . SER A 1 81 ? 4.949 -28.605 5.459 1.00 61.25 81 SER A N 1
ATOM 676 C CA . SER A 1 81 ? 4.665 -27.994 6.756 1.00 61.25 81 SER A CA 1
ATOM 677 C C . SER A 1 81 ? 4.428 -29.055 7.833 1.00 61.25 81 SER A C 1
ATOM 679 O O . SER A 1 81 ? 3.573 -29.921 7.651 1.00 61.25 81 SER A O 1
ATOM 681 N N . ASN A 1 82 ? 5.027 -28.889 9.014 1.00 57.59 82 ASN A N 1
ATOM 682 C CA . ASN A 1 82 ? 4.670 -29.652 10.224 1.00 57.59 82 ASN A CA 1
ATOM 683 C C . ASN A 1 82 ? 3.324 -29.205 10.849 1.00 57.59 82 ASN A C 1
ATOM 685 O O . ASN A 1 82 ? 3.069 -29.429 12.030 1.00 57.59 82 ASN A O 1
ATOM 689 N N . GLU A 1 83 ? 2.465 -28.534 10.080 1.00 60.03 83 GLU A N 1
ATOM 690 C CA . GLU A 1 83 ? 1.202 -27.977 10.553 1.00 60.03 83 GLU A CA 1
ATOM 691 C C . GLU A 1 83 ? 0.152 -29.083 10.720 1.00 60.03 83 GLU A C 1
ATOM 693 O O . GLU A 1 83 ? -0.325 -29.666 9.743 1.00 60.03 83 GLU A O 1
ATOM 698 N N . ALA A 1 84 ? -0.247 -29.344 11.967 1.00 61.25 84 ALA A N 1
ATOM 699 C CA . ALA A 1 84 ? -1.256 -30.354 12.281 1.00 61.25 84 ALA A CA 1
ATOM 700 C C . ALA A 1 84 ? -2.627 -30.031 11.651 1.00 61.25 84 ALA A C 1
ATOM 702 O O . ALA A 1 84 ? -3.348 -30.937 11.231 1.00 61.25 84 ALA A O 1
ATOM 703 N N . ASN A 1 85 ? -2.983 -28.744 11.532 1.00 71.44 85 ASN A N 1
ATOM 704 C CA . ASN A 1 85 ? -4.245 -28.303 10.941 1.00 71.44 85 ASN A CA 1
ATOM 705 C C . ASN A 1 85 ? -4.077 -27.869 9.471 1.00 71.44 85 ASN A C 1
ATOM 707 O O . ASN A 1 85 ? -4.051 -26.681 9.133 1.00 71.44 85 ASN A O 1
ATOM 711 N N . LYS A 1 86 ? -4.015 -28.863 8.576 1.00 68.69 86 LYS A N 1
ATOM 712 C CA . LYS A 1 86 ? -3.924 -28.655 7.117 1.00 68.69 86 LYS A CA 1
ATOM 713 C C . LYS A 1 86 ? -5.100 -27.847 6.549 1.00 68.69 86 LYS A C 1
ATOM 715 O O . LYS A 1 86 ? -4.894 -27.037 5.652 1.00 68.69 86 LYS A O 1
ATOM 720 N N . ALA A 1 87 ? -6.299 -27.990 7.119 1.00 63.62 87 ALA A N 1
ATOM 721 C CA . ALA A 1 87 ? -7.479 -27.215 6.730 1.00 63.62 87 ALA A CA 1
ATOM 722 C C . ALA A 1 87 ? -7.294 -25.705 6.970 1.00 63.62 87 ALA A C 1
ATOM 724 O O . ALA A 1 87 ? -7.591 -24.898 6.088 1.00 63.62 87 ALA A O 1
ATOM 725 N N . LYS A 1 88 ? -6.730 -25.316 8.125 1.00 63.09 88 LYS A N 1
ATOM 726 C CA . LYS A 1 88 ? -6.393 -23.915 8.425 1.00 63.09 88 LYS A CA 1
ATOM 727 C C . LYS A 1 88 ? -5.245 -23.404 7.555 1.00 63.09 88 LYS A C 1
ATOM 729 O O . LYS A 1 88 ? -5.276 -22.255 7.125 1.00 63.09 88 LYS A O 1
ATOM 734 N N . LEU A 1 89 ? -4.260 -24.249 7.241 1.00 61.12 89 LEU A N 1
ATOM 735 C CA . LEU A 1 89 ? -3.203 -23.888 6.294 1.00 61.12 89 LEU A CA 1
ATOM 736 C C . LEU A 1 89 ? -3.776 -23.566 4.907 1.00 61.12 89 LEU A C 1
ATOM 738 O O . LEU A 1 89 ? -3.478 -22.502 4.374 1.00 61.12 89 LEU A O 1
ATOM 742 N N . TRP A 1 90 ? -4.637 -24.422 4.350 1.00 64.69 90 TRP A N 1
ATOM 743 C CA . TRP A 1 90 ? -5.289 -24.160 3.063 1.00 64.69 90 TRP A CA 1
ATOM 744 C C . TRP A 1 90 ? -6.178 -22.905 3.098 1.00 64.69 90 TRP A C 1
ATOM 746 O O . TRP A 1 90 ? -6.132 -22.110 2.157 1.00 64.69 90 TRP A O 1
ATOM 756 N N . GLN A 1 91 ? -6.880 -22.650 4.211 1.00 60.88 91 GLN A N 1
ATOM 757 C CA . GLN A 1 91 ? -7.606 -21.392 4.426 1.00 60.88 91 GLN A CA 1
ATOM 758 C C . GLN A 1 91 ? -6.676 -20.171 4.365 1.00 60.88 91 GLN A C 1
ATOM 760 O O . GLN A 1 91 ? -6.989 -19.184 3.696 1.00 60.88 91 GLN A O 1
ATOM 765 N N . ASN A 1 92 ? -5.510 -20.231 5.007 1.00 62.72 92 ASN A N 1
ATOM 766 C CA . ASN A 1 92 ? -4.539 -19.137 4.987 1.00 62.72 92 ASN A CA 1
ATOM 767 C C . ASN A 1 92 ? -3.934 -18.939 3.584 1.00 62.72 92 ASN A C 1
ATOM 769 O O . ASN A 1 92 ? -3.856 -17.803 3.118 1.00 62.72 92 ASN A O 1
ATOM 773 N N . LEU A 1 93 ? -3.584 -20.020 2.872 1.00 59.19 93 LEU A N 1
ATOM 774 C CA . LEU A 1 93 ? -3.052 -19.953 1.500 1.00 59.19 93 LEU A CA 1
ATOM 775 C C . LEU A 1 93 ? -4.056 -19.298 0.535 1.00 59.19 93 LEU A C 1
ATOM 777 O O . LEU A 1 93 ? -3.701 -18.393 -0.221 1.00 59.19 93 LEU A O 1
ATOM 781 N N . ALA A 1 94 ? -5.331 -19.686 0.603 1.00 53.91 94 ALA A N 1
ATOM 782 C CA . ALA A 1 94 ? -6.380 -19.080 -0.214 1.00 53.91 94 ALA A CA 1
ATOM 783 C C . ALA A 1 94 ? -6.742 -17.640 0.215 1.00 53.91 94 ALA A C 1
ATOM 785 O O . ALA A 1 94 ? -7.248 -16.878 -0.608 1.00 53.91 94 ALA A O 1
ATOM 786 N N . SER A 1 95 ? -6.438 -17.239 1.454 1.00 61.56 95 SER A N 1
A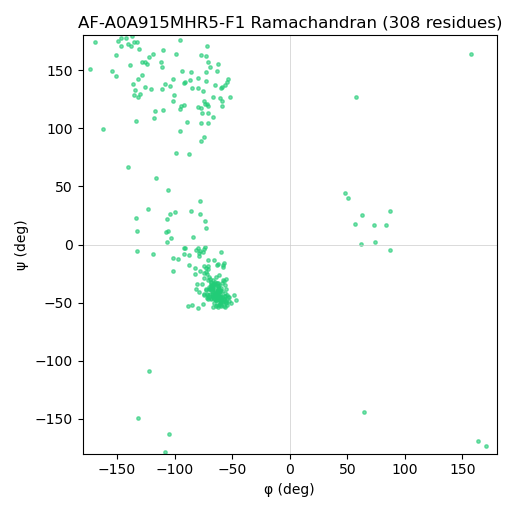TOM 787 C CA . SER A 1 95 ? -6.607 -15.858 1.938 1.00 61.56 95 SER A CA 1
ATOM 788 C C . SER A 1 95 ? -5.452 -14.943 1.513 1.00 61.56 95 SER A C 1
ATOM 790 O O . SER A 1 95 ? -5.687 -13.791 1.163 1.00 61.56 95 SER A O 1
ATOM 792 N N . ALA A 1 96 ? -4.221 -15.459 1.435 1.00 52.56 96 ALA A N 1
ATOM 793 C CA . ALA A 1 96 ? -3.090 -14.749 0.830 1.00 52.56 96 ALA A CA 1
ATOM 794 C C . ALA A 1 96 ? -3.270 -14.546 -0.690 1.00 52.56 96 ALA A C 1
ATOM 796 O O . ALA A 1 96 ? -2.848 -13.532 -1.234 1.00 52.56 96 ALA A O 1
ATOM 797 N N . ALA A 1 97 ? -3.965 -15.463 -1.373 1.00 52.69 97 ALA A N 1
ATOM 798 C CA . ALA A 1 97 ? -4.380 -15.251 -2.763 1.00 52.69 97 ALA A CA 1
ATOM 799 C C . ALA A 1 97 ? -5.497 -14.193 -2.897 1.00 52.69 97 ALA A C 1
ATOM 801 O O . ALA A 1 97 ? -5.558 -13.480 -3.895 1.00 52.69 97 ALA A O 1
ATOM 802 N N . GLU A 1 98 ? -6.366 -14.055 -1.889 1.00 55.03 98 GLU A N 1
ATOM 803 C CA . GLU A 1 98 ? -7.399 -13.008 -1.837 1.00 55.03 98 GLU A CA 1
ATOM 804 C C . GLU A 1 98 ? -6.815 -11.604 -1.583 1.00 55.03 98 GLU A C 1
ATOM 806 O O . GLU A 1 98 ? -7.393 -10.617 -2.030 1.00 55.03 98 GLU A O 1
ATOM 811 N N . SER A 1 99 ? -5.644 -11.490 -0.943 1.00 57.91 99 SER A N 1
ATOM 812 C CA . SER A 1 99 ? -4.934 -10.207 -0.812 1.00 57.91 99 SER A CA 1
ATOM 813 C C . SER A 1 99 ? -4.188 -9.777 -2.083 1.00 57.91 99 SER A C 1
ATOM 815 O O . SER A 1 99 ? -3.627 -8.683 -2.123 1.00 57.91 99 SER A O 1
ATOM 817 N N . GLY A 1 100 ? -4.155 -10.630 -3.115 1.00 61.56 100 GLY A N 1
ATOM 818 C CA . GLY A 1 100 ? -3.381 -10.420 -4.341 1.00 61.56 100 GLY A CA 1
ATOM 819 C C . GLY A 1 100 ? -1.866 -10.614 -4.184 1.00 61.56 100 GLY A C 1
ATOM 820 O O . GLY A 1 100 ? -1.145 -10.421 -5.156 1.00 61.56 100 GLY A O 1
ATOM 821 N N . MET A 1 101 ? -1.379 -10.998 -2.997 1.00 58.53 101 MET A N 1
ATOM 822 C CA . MET A 1 101 ? 0.046 -11.174 -2.695 1.00 58.53 101 MET A CA 1
ATOM 823 C C . MET A 1 101 ? 0.388 -12.640 -2.350 1.00 58.53 101 MET A C 1
ATOM 825 O O . MET A 1 101 ? 0.907 -12.907 -1.260 1.00 58.53 101 MET A O 1
ATOM 829 N N . ASP A 1 102 ? 0.109 -13.600 -3.246 1.00 56.12 102 ASP A N 1
ATOM 830 C CA . ASP A 1 102 ? 0.478 -15.014 -3.065 1.00 56.12 102 ASP A CA 1
ATOM 831 C C . ASP A 1 102 ? 1.881 -15.348 -3.632 1.00 56.12 102 ASP A C 1
ATOM 833 O O . ASP A 1 102 ? 2.116 -15.416 -4.833 1.00 56.12 102 ASP A O 1
ATOM 837 N N . PHE A 1 103 ? 2.919 -15.549 -2.822 1.00 52.94 103 PHE A N 1
ATOM 838 C CA . PHE A 1 103 ? 3.021 -15.379 -1.370 1.00 52.94 103 PHE A CA 1
ATOM 839 C C . PHE A 1 103 ? 4.083 -14.330 -1.011 1.00 52.94 103 PHE A C 1
ATOM 841 O O . PHE A 1 103 ? 4.932 -13.974 -1.832 1.00 52.94 103 PHE A O 1
ATOM 848 N N . SER A 1 104 ? 4.025 -13.863 0.237 1.00 53.78 104 SER A N 1
ATOM 849 C CA . SER A 1 104 ? 4.992 -12.988 0.912 1.00 53.78 104 SER A CA 1
ATOM 850 C C . SER A 1 104 ? 5.179 -13.489 2.348 1.00 53.78 104 SER A C 1
ATOM 852 O O . SER A 1 104 ? 4.245 -14.066 2.919 1.00 53.78 104 SER A O 1
ATOM 854 N N . SER A 1 105 ? 6.331 -13.224 2.974 1.00 67.00 105 SER A N 1
ATOM 855 C CA . SER A 1 105 ? 6.565 -13.462 4.409 1.00 67.00 105 SER A CA 1
ATOM 856 C C . SER A 1 105 ? 5.569 -12.739 5.325 1.00 67.00 105 SER A C 1
ATOM 858 O O . SER A 1 105 ? 5.429 -13.095 6.492 1.00 67.00 105 SER A O 1
ATOM 860 N N . ARG A 1 106 ? 4.841 -11.755 4.789 1.00 60.00 106 ARG A N 1
ATOM 861 C CA . ARG A 1 106 ? 3.820 -10.957 5.473 1.00 60.00 106 ARG A CA 1
ATOM 862 C C . ARG A 1 106 ? 2.657 -11.756 6.079 1.00 60.00 106 ARG A C 1
ATOM 864 O O . ARG A 1 106 ? 2.090 -11.320 7.075 1.00 60.00 106 ARG A O 1
ATOM 871 N N . TRP A 1 107 ? 2.281 -12.894 5.490 1.00 55.09 107 TRP A N 1
ATOM 872 C CA . TRP A 1 107 ? 0.979 -13.546 5.734 1.00 55.09 107 TRP A CA 1
ATOM 873 C C . TRP A 1 107 ? 0.997 -14.729 6.715 1.00 55.09 107 TRP A C 1
ATOM 875 O O . TRP A 1 107 ? 0.181 -15.647 6.607 1.00 55.09 107 TRP A O 1
ATOM 885 N N . MET A 1 108 ? 1.937 -14.745 7.658 1.00 60.59 108 MET A N 1
ATOM 886 C CA . MET A 1 108 ? 2.059 -15.819 8.651 1.00 60.59 108 MET A CA 1
ATOM 887 C C . MET A 1 108 ? 1.293 -15.440 9.956 1.00 60.59 108 MET A C 1
ATOM 889 O O . MET A 1 108 ? 1.067 -14.267 10.228 1.00 60.59 108 MET A O 1
ATOM 893 N N . ARG A 1 109 ? 0.777 -16.462 10.659 1.00 51.56 109 ARG A N 1
ATOM 894 C CA . ARG A 1 109 ? -0.548 -16.630 11.352 1.00 51.56 109 ARG A CA 1
ATOM 895 C C . ARG A 1 109 ? -0.780 -15.810 12.666 1.00 51.56 109 ARG A C 1
ATOM 897 O O . ARG A 1 109 ? 0.189 -15.230 13.138 1.00 51.56 109 ARG A O 1
ATOM 904 N N . ASN A 1 110 ? -1.955 -15.690 13.338 1.00 36.03 110 ASN A N 1
ATOM 905 C CA . ASN A 1 110 ? -3.358 -16.239 13.300 1.00 36.03 110 ASN A CA 1
ATOM 906 C C . ASN A 1 110 ? -4.420 -15.064 13.382 1.00 36.03 110 ASN A C 1
ATOM 908 O O . ASN A 1 110 ? -4.053 -13.977 12.932 1.00 36.03 110 ASN A O 1
ATOM 912 N N . PRO A 1 111 ? -5.680 -15.112 13.936 1.00 40.69 111 PRO A N 1
ATOM 913 C CA . PRO A 1 111 ? -6.663 -16.171 14.260 1.00 40.69 111 PRO A CA 1
ATOM 914 C C . PRO A 1 111 ? -8.076 -16.021 13.580 1.00 40.69 111 PRO A C 1
ATOM 916 O O . PRO A 1 111 ? -8.183 -16.335 12.394 1.00 40.69 111 PRO A O 1
ATOM 919 N N . GLU A 1 112 ? -9.178 -15.672 14.298 1.00 33.03 112 GLU A N 1
ATOM 920 C CA . GLU A 1 112 ? -10.610 -15.880 13.888 1.00 33.03 112 GLU A CA 1
ATOM 921 C C . GLU A 1 112 ? -11.620 -14.737 14.266 1.00 33.03 112 GLU A C 1
ATOM 923 O O . GLU A 1 112 ? -11.210 -13.747 14.864 1.00 33.03 112 GLU A O 1
ATOM 928 N N . GLN A 1 113 ? -12.921 -14.830 13.880 1.00 37.44 113 GLN A N 1
ATOM 929 C CA . GLN A 1 113 ? -13.947 -13.733 13.899 1.00 37.44 113 GLN A CA 1
ATOM 930 C C . GLN A 1 113 ? -15.410 -14.181 14.202 1.00 37.44 113 GLN A C 1
ATOM 932 O O . GLN A 1 113 ? -15.709 -15.365 14.037 1.00 37.44 113 GLN A O 1
ATOM 937 N N . PRO A 1 114 ? -16.356 -13.228 14.419 1.00 33.72 114 PRO A N 1
ATOM 938 C CA . PRO A 1 114 ? -17.723 -13.288 13.837 1.00 33.72 114 PRO A CA 1
ATOM 939 C C . PRO A 1 114 ? -18.282 -11.957 13.220 1.00 33.72 114 PRO A C 1
ATOM 941 O O . PRO A 1 114 ? -17.640 -10.914 13.317 1.00 33.72 114 PRO A O 1
ATOM 944 N N . LYS A 1 115 ? -19.474 -12.021 12.572 1.00 33.12 115 LYS A N 1
ATOM 945 C CA . LYS A 1 115 ? -20.123 -11.043 11.633 1.00 33.12 115 LYS A CA 1
ATOM 946 C C . LYS A 1 115 ? -21.378 -10.315 12.206 1.00 33.12 115 LYS A C 1
ATOM 948 O O . LYS A 1 115 ? -21.931 -10.829 13.175 1.00 33.12 115 LYS A O 1
ATOM 953 N N . LEU A 1 116 ? -21.900 -9.241 11.560 1.00 27.47 116 LEU A N 1
ATOM 954 C CA . LEU A 1 116 ? -23.348 -8.843 11.531 1.00 27.47 116 LEU A CA 1
ATOM 955 C C . LEU A 1 116 ? -23.711 -7.725 10.495 1.00 27.47 116 LEU A C 1
ATOM 957 O O . LEU A 1 116 ? -22.823 -7.224 9.811 1.00 27.47 116 LEU A O 1
ATOM 961 N N . GLU A 1 117 ? -25.013 -7.406 10.347 1.00 27.86 117 GLU A N 1
ATOM 962 C CA . GLU A 1 117 ? -25.718 -6.978 9.100 1.00 27.86 117 GLU A CA 1
ATOM 963 C C . GLU A 1 117 ? -26.158 -5.479 8.972 1.00 27.86 117 GLU A C 1
ATOM 965 O O . GLU A 1 117 ? -25.887 -4.649 9.840 1.00 27.86 117 GLU A O 1
ATOM 970 N N . GLU A 1 118 ? -26.824 -5.133 7.850 1.00 32.41 118 GLU A N 1
ATOM 971 C CA . GLU A 1 118 ? -27.131 -3.776 7.332 1.00 32.41 118 GLU A CA 1
ATOM 972 C C . GLU A 1 118 ? -28.523 -3.164 7.668 1.00 32.41 118 GLU A C 1
ATOM 974 O O . GLU A 1 118 ? -29.407 -3.846 8.177 1.00 32.41 118 GLU A O 1
ATOM 979 N N . THR A 1 119 ? -28.763 -1.891 7.270 1.00 25.33 119 THR A N 1
ATOM 980 C CA . THR A 1 119 ? -29.874 -1.431 6.368 1.00 25.33 119 THR A CA 1
ATOM 981 C C . THR A 1 119 ? -29.724 0.080 6.019 1.00 25.33 119 THR A C 1
ATOM 983 O O . THR A 1 119 ? -29.191 0.854 6.816 1.00 25.33 119 THR A O 1
ATOM 986 N N . ILE A 1 120 ? -30.197 0.542 4.842 1.00 28.31 120 ILE A N 1
ATOM 987 C CA . ILE A 1 120 ? -29.918 1.881 4.249 1.00 28.31 120 ILE A CA 1
ATOM 988 C C . ILE A 1 120 ? -31.205 2.682 3.884 1.00 28.31 120 ILE A C 1
ATOM 990 O O . ILE A 1 120 ? -32.239 2.095 3.588 1.00 28.31 120 ILE A O 1
ATOM 994 N N . THR A 1 121 ? -31.164 4.031 3.792 1.00 28.27 121 THR A N 1
ATOM 995 C CA . THR A 1 121 ? -32.158 4.831 3.009 1.00 28.27 121 THR A CA 1
ATOM 996 C C . THR A 1 121 ? -31.648 6.170 2.422 1.00 28.27 121 THR A C 1
ATOM 998 O O . THR A 1 121 ? -30.940 6.912 3.090 1.00 28.27 121 THR A O 1
ATOM 1001 N N . THR A 1 122 ? -32.139 6.542 1.220 1.00 41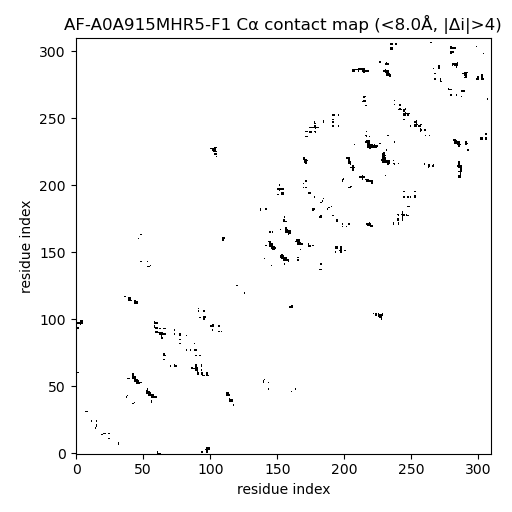.19 122 THR A N 1
ATOM 1002 C CA . THR A 1 122 ? -32.173 7.884 0.540 1.00 41.19 122 THR A CA 1
ATOM 1003 C C . THR A 1 122 ? -30.859 8.655 0.274 1.00 41.19 122 THR A C 1
ATOM 1005 O O . THR A 1 122 ? -30.123 8.957 1.199 1.00 41.19 122 THR A O 1
ATOM 1008 N N . SER A 1 123 ? -30.591 9.075 -0.973 1.00 53.41 123 SER A N 1
ATOM 1009 C CA . SER A 1 123 ? -29.271 9.532 -1.486 1.00 53.41 123 SER A CA 1
ATOM 1010 C C . SER A 1 123 ? -28.469 10.533 -0.632 1.00 53.41 123 SER A C 1
ATOM 1012 O O . SER A 1 123 ? -27.292 10.287 -0.390 1.00 53.41 123 SER A O 1
ATOM 1014 N N . ILE A 1 124 ? -29.054 11.623 -0.118 1.00 57.91 124 ILE A N 1
ATOM 1015 C CA . ILE A 1 124 ? -28.330 12.567 0.767 1.00 57.91 124 ILE A CA 1
ATOM 1016 C C . ILE A 1 124 ? -28.025 11.923 2.126 1.00 57.91 124 ILE A C 1
ATOM 1018 O O . ILE A 1 124 ? -26.943 12.117 2.682 1.00 57.91 124 ILE A O 1
ATOM 1022 N N . LYS A 1 125 ? -28.951 11.122 2.667 1.00 62.38 125 LYS A N 1
ATOM 1023 C CA . LYS A 1 125 ? -28.699 10.343 3.885 1.00 62.38 125 LYS A CA 1
ATOM 1024 C C . LYS A 1 125 ? -27.696 9.213 3.618 1.00 62.38 125 LYS A C 1
ATOM 1026 O O . LYS A 1 125 ? -26.845 9.020 4.473 1.00 62.38 125 LYS A O 1
ATOM 1031 N N . LYS A 1 126 ? -27.707 8.559 2.443 1.00 68.25 126 LYS A N 1
ATOM 1032 C CA . LYS A 1 126 ? -26.678 7.601 1.988 1.00 68.25 126 LYS A CA 1
ATOM 1033 C C . LYS A 1 126 ? -25.302 8.267 1.919 1.00 68.25 126 LYS A C 1
ATOM 1035 O O . LYS A 1 126 ? -24.372 7.800 2.558 1.00 68.25 126 LYS A O 1
ATOM 1040 N N . ALA A 1 127 ? -25.175 9.401 1.230 1.00 65.44 127 ALA A N 1
ATOM 1041 C CA . ALA A 1 127 ? -23.922 10.148 1.128 1.00 65.44 127 ALA A CA 1
ATOM 1042 C C . ALA A 1 127 ? -23.407 10.596 2.508 1.00 65.44 127 ALA A C 1
ATOM 1044 O O . ALA A 1 127 ? -22.231 10.429 2.817 1.00 65.44 127 ALA A O 1
ATOM 1045 N N . ASN A 1 128 ? -24.290 11.094 3.381 1.00 67.94 128 ASN A N 1
ATOM 1046 C CA . ASN A 1 128 ? -23.935 11.431 4.761 1.00 67.94 128 ASN A CA 1
ATOM 1047 C C . ASN A 1 128 ? -23.605 10.196 5.619 1.00 67.94 128 ASN A C 1
ATOM 1049 O O . ASN A 1 128 ? -22.750 10.285 6.497 1.00 67.94 128 ASN A O 1
ATOM 1053 N N . HIS A 1 129 ? -24.254 9.056 5.381 1.00 76.00 129 HIS A N 1
ATOM 1054 C CA . HIS A 1 129 ? -23.975 7.779 6.035 1.00 76.00 129 HIS A CA 1
ATOM 1055 C C . HIS A 1 129 ? -22.588 7.267 5.633 1.00 76.00 129 HIS A C 1
ATOM 1057 O O . HIS A 1 129 ? -21.745 7.091 6.507 1.00 76.00 129 HIS A O 1
ATOM 1063 N N . TYR A 1 130 ? -22.296 7.158 4.334 1.00 77.06 130 TYR A N 1
ATOM 1064 C CA . TYR A 1 130 ? -20.977 6.762 3.838 1.00 77.06 130 TYR A CA 1
ATOM 1065 C C . TYR A 1 130 ? -19.883 7.759 4.231 1.00 77.06 130 TYR A C 1
ATOM 1067 O O . TYR A 1 130 ? -18.794 7.338 4.605 1.00 77.06 130 TYR A O 1
ATOM 1075 N N . LYS A 1 131 ? -20.170 9.068 4.280 1.00 75.81 131 LYS A N 1
ATOM 1076 C CA . LYS A 1 131 ? -19.242 10.069 4.833 1.00 75.81 131 LYS A CA 1
ATOM 1077 C C . LYS A 1 131 ? -18.949 9.827 6.318 1.00 75.81 131 LYS A C 1
ATOM 1079 O O . LYS A 1 131 ? -17.792 9.901 6.720 1.00 75.81 131 LYS A O 1
ATOM 1084 N N . LYS A 1 132 ? -19.961 9.523 7.140 1.00 78.12 132 LYS A N 1
ATOM 1085 C CA . LYS A 1 132 ? -19.771 9.172 8.562 1.00 78.12 132 LYS A CA 1
ATOM 1086 C C . LYS A 1 132 ? -18.991 7.864 8.723 1.00 78.12 132 LYS A C 1
ATOM 1088 O O . LYS A 1 132 ? -18.076 7.817 9.542 1.00 78.12 132 LYS A O 1
ATOM 1093 N N . LEU A 1 133 ? -19.314 6.844 7.926 1.00 80.94 133 LEU A N 1
ATOM 1094 C CA . LEU A 1 133 ? -18.624 5.554 7.909 1.00 80.94 133 LEU A CA 1
ATOM 1095 C C . LEU A 1 133 ? -17.148 5.725 7.528 1.00 80.94 133 LEU A C 1
ATOM 1097 O O . LEU A 1 133 ? -16.283 5.255 8.258 1.00 80.94 133 LEU A O 1
ATOM 1101 N N . TYR A 1 134 ? -16.858 6.476 6.460 1.00 80.31 134 TYR A N 1
ATOM 1102 C CA . TYR A 1 134 ? -15.503 6.839 6.041 1.00 80.31 134 TYR A CA 1
ATOM 1103 C C . TYR A 1 134 ? -14.740 7.587 7.139 1.00 80.31 134 TYR A C 1
ATOM 1105 O O . TYR A 1 134 ? -13.620 7.206 7.461 1.00 80.31 134 TYR A O 1
ATOM 1113 N N . LEU A 1 135 ? -15.333 8.618 7.754 1.00 80.88 135 LEU A N 1
ATOM 1114 C CA . LEU A 1 135 ? -14.663 9.390 8.808 1.00 80.88 135 LEU A CA 1
ATOM 1115 C C . LEU A 1 135 ? -14.348 8.532 10.043 1.00 80.88 135 LEU A C 1
ATOM 1117 O O . LEU A 1 135 ? -13.240 8.630 10.573 1.00 80.88 135 LEU A O 1
ATOM 1121 N N . LYS A 1 136 ? -15.279 7.660 10.461 1.00 84.56 136 LYS A N 1
ATOM 1122 C CA . LYS A 1 136 ? -15.049 6.681 11.534 1.00 84.56 136 LYS A CA 1
ATOM 1123 C C . LYS A 1 136 ? -13.937 5.704 11.149 1.00 84.56 136 LYS A C 1
ATOM 1125 O O . LYS A 1 136 ? -12.956 5.588 11.876 1.00 84.56 136 LYS A O 1
ATOM 1130 N N . LEU A 1 137 ? -14.049 5.060 9.986 1.00 84.25 137 LEU A N 1
ATOM 1131 C CA . LEU A 1 137 ? -13.069 4.089 9.499 1.00 84.25 137 LEU A CA 1
ATOM 1132 C C . LEU A 1 137 ? -11.674 4.713 9.364 1.00 84.25 137 LEU A C 1
ATOM 1134 O O . LEU A 1 137 ? -10.704 4.088 9.762 1.00 84.25 137 LEU A O 1
ATOM 1138 N N . ARG A 1 138 ? -11.558 5.961 8.891 1.00 83.12 138 ARG A N 1
ATOM 1139 C CA . ARG A 1 138 ? -10.291 6.709 8.790 1.00 83.12 138 ARG A CA 1
ATOM 1140 C C . ARG A 1 138 ? -9.649 6.956 10.162 1.00 83.12 138 ARG A C 1
ATOM 1142 O O . ARG A 1 138 ? -8.433 6.820 10.301 1.00 83.12 138 ARG A O 1
ATOM 1149 N N . ALA A 1 139 ? -10.444 7.310 11.173 1.00 85.06 139 ALA A N 1
ATOM 1150 C CA . ALA A 1 139 ? -9.965 7.529 12.541 1.00 85.06 139 ALA A CA 1
ATOM 1151 C C . ALA A 1 139 ? -9.551 6.215 13.230 1.00 85.06 139 ALA A C 1
ATOM 1153 O O . ALA A 1 139 ? -8.482 6.135 13.847 1.00 85.06 139 ALA A O 1
ATOM 1154 N N . ASP A 1 140 ? -10.363 5.172 13.072 1.00 87.44 140 ASP A N 1
ATOM 1155 C CA . ASP A 1 140 ? -10.104 3.839 13.611 1.00 87.44 140 ASP A CA 1
ATOM 1156 C C . ASP A 1 140 ? -8.881 3.200 12.925 1.00 87.44 140 ASP A C 1
ATOM 1158 O O . ASP A 1 140 ? -7.983 2.707 13.603 1.00 87.44 140 ASP A O 1
ATOM 1162 N N . PHE A 1 141 ? -8.772 3.292 11.593 1.00 88.31 141 PHE A N 1
ATOM 1163 C CA . PHE A 1 141 ? -7.632 2.810 10.800 1.00 88.31 141 PHE A CA 1
ATOM 1164 C C . PHE A 1 141 ? -6.320 3.442 11.272 1.00 88.31 141 PHE A C 1
ATOM 1166 O O . PHE A 1 141 ? -5.339 2.740 11.516 1.00 88.31 141 PHE A O 1
ATOM 1173 N N . ARG A 1 142 ? -6.303 4.766 11.479 1.00 86.81 142 ARG A N 1
ATOM 1174 C CA . ARG A 1 142 ? -5.133 5.458 12.040 1.00 86.81 142 ARG A CA 1
ATOM 1175 C C . ARG A 1 142 ? -4.803 4.953 13.446 1.00 86.81 142 ARG A C 1
ATOM 1177 O O . ARG A 1 142 ? -3.638 4.726 13.728 1.00 86.81 142 ARG A O 1
ATOM 1184 N N . SER A 1 143 ? -5.800 4.705 14.292 1.00 88.69 143 SER A N 1
ATOM 1185 C CA . SER A 1 143 ? -5.591 4.202 15.662 1.00 88.69 143 SER A CA 1
ATOM 1186 C C . SER A 1 143 ? -5.079 2.746 15.708 1.00 88.69 143 SER A C 1
ATOM 1188 O O . SER A 1 143 ? -4.350 2.354 16.626 1.00 88.69 143 SER A O 1
ATOM 1190 N N . VAL A 1 144 ? -5.433 1.928 14.714 1.00 88.31 144 VAL A N 1
ATOM 1191 C CA . VAL A 1 144 ? -5.027 0.516 14.608 1.00 88.31 144 VAL A CA 1
ATOM 1192 C C . VAL A 1 144 ? -3.660 0.355 13.939 1.00 88.31 144 VAL A C 1
ATOM 1194 O O . VAL A 1 144 ? -2.789 -0.310 14.508 1.00 88.31 144 VAL A O 1
ATOM 1197 N N . PHE A 1 145 ? -3.458 0.950 12.762 1.00 91.00 145 PHE A N 1
ATOM 1198 C CA . PHE A 1 145 ? -2.329 0.625 11.884 1.00 91.00 145 PHE A CA 1
ATOM 1199 C C . PHE A 1 145 ? -1.174 1.629 11.933 1.00 91.00 145 PHE A C 1
ATOM 1201 O O . PHE A 1 145 ? -0.060 1.254 11.579 1.00 91.00 145 PHE A O 1
ATOM 1208 N N . LEU A 1 146 ? -1.396 2.884 12.346 1.00 91.44 146 LEU A N 1
ATOM 1209 C CA . LEU A 1 146 ? -0.305 3.859 12.427 1.00 91.44 146 LEU A CA 1
ATOM 1210 C C . LEU A 1 146 ? 0.591 3.548 13.634 1.00 91.44 146 LEU A C 1
ATOM 1212 O O . LEU A 1 146 ? 0.134 3.554 14.777 1.00 91.44 146 LEU A O 1
ATOM 1216 N N . TYR A 1 147 ? 1.870 3.308 13.368 1.00 92.44 147 TYR A N 1
ATOM 1217 C CA . TYR A 1 147 ? 2.930 3.198 14.358 1.00 92.44 147 TYR A CA 1
ATOM 1218 C C . TYR A 1 147 ? 3.728 4.501 14.384 1.00 92.44 147 TYR A C 1
ATOM 1220 O O . TYR A 1 147 ? 4.250 4.943 13.360 1.00 92.44 147 TYR A O 1
ATOM 1228 N N . ASP A 1 148 ? 3.815 5.118 15.559 1.00 92.12 148 ASP A N 1
ATOM 1229 C CA . ASP A 1 148 ? 4.499 6.394 15.777 1.00 92.12 148 ASP A CA 1
ATOM 1230 C C . ASP A 1 148 ? 5.433 6.403 16.997 1.00 92.12 148 ASP A C 1
ATOM 1232 O O . ASP A 1 148 ? 5.945 7.455 17.374 1.00 92.12 148 ASP A O 1
ATOM 1236 N N . LYS A 1 149 ? 5.703 5.222 17.573 1.00 91.44 149 LYS A N 1
ATOM 1237 C CA . LYS A 1 149 ? 6.547 5.050 18.768 1.00 91.44 149 LYS A CA 1
ATOM 1238 C C . LYS A 1 149 ? 8.045 5.248 18.508 1.00 91.44 149 LYS A C 1
ATOM 1240 O O . LYS A 1 149 ? 8.785 5.534 19.443 1.00 91.44 149 LYS A O 1
ATOM 1245 N N . GLU A 1 150 ? 8.497 5.066 17.267 1.00 92.25 150 GLU A N 1
ATOM 1246 C CA . GLU A 1 150 ? 9.899 5.212 16.854 1.00 92.25 150 GLU A CA 1
ATOM 1247 C C . GLU A 1 150 ? 9.966 6.005 15.543 1.00 92.25 150 GLU A C 1
ATOM 1249 O O . GLU A 1 150 ? 9.295 5.651 14.574 1.00 92.25 150 GLU A O 1
ATOM 1254 N N . GLU A 1 151 ? 10.783 7.062 15.489 1.00 85.69 151 GLU A N 1
ATOM 1255 C CA . GLU A 1 151 ? 10.834 7.974 14.333 1.00 85.69 151 GLU A CA 1
ATOM 1256 C C . GLU A 1 151 ? 11.287 7.276 13.042 1.00 85.69 151 GLU A C 1
ATOM 1258 O O . GLU A 1 151 ? 10.737 7.515 11.971 1.00 85.69 151 GLU A O 1
ATOM 1263 N N . ASN A 1 152 ? 12.260 6.369 13.145 1.00 90.06 152 ASN A N 1
ATOM 1264 C CA . ASN A 1 152 ? 12.792 5.603 12.017 1.00 90.06 152 ASN A CA 1
ATOM 1265 C C . ASN A 1 152 ? 11.870 4.466 11.542 1.00 90.06 152 ASN A C 1
ATOM 1267 O O . ASN A 1 152 ? 12.178 3.845 10.527 1.00 90.06 152 ASN A O 1
ATOM 1271 N N . LYS A 1 153 ? 10.773 4.191 12.259 1.00 93.44 153 LYS A N 1
ATOM 1272 C CA . LYS A 1 153 ? 9.750 3.197 11.903 1.00 93.44 153 LYS A CA 1
ATOM 1273 C C . LYS A 1 153 ? 8.363 3.837 11.815 1.00 93.44 153 LYS A C 1
ATOM 1275 O O . LYS A 1 153 ? 7.366 3.202 12.145 1.00 93.44 153 LYS A O 1
ATOM 1280 N N . TYR A 1 154 ? 8.279 5.111 11.437 1.00 94.75 154 TYR A N 1
ATOM 1281 C CA . TYR A 1 154 ? 6.991 5.781 11.328 1.00 94.75 154 TYR A CA 1
ATOM 1282 C C . TYR A 1 154 ? 6.202 5.277 10.114 1.00 94.75 154 TYR A C 1
ATOM 1284 O O . TYR A 1 154 ? 6.620 5.459 8.969 1.00 94.75 154 TYR A O 1
ATOM 1292 N N . GLY A 1 155 ? 5.009 4.725 10.338 1.00 93.69 155 GLY A N 1
ATOM 1293 C CA . GLY A 1 155 ? 4.111 4.421 9.228 1.00 93.69 155 GLY A CA 1
ATOM 1294 C C . GLY A 1 155 ? 2.970 3.471 9.532 1.00 93.69 155 GLY A C 1
ATOM 1295 O O . GLY A 1 155 ? 2.667 3.191 10.688 1.00 93.69 155 GLY A O 1
ATOM 1296 N N . TRP A 1 156 ? 2.294 3.020 8.477 1.00 93.38 156 TRP A N 1
ATOM 1297 C CA . TRP A 1 156 ? 1.164 2.103 8.591 1.00 93.38 156 TRP A CA 1
ATOM 1298 C C . TRP A 1 156 ? 1.614 0.653 8.434 1.00 93.38 156 TRP A C 1
ATOM 1300 O O . TRP A 1 156 ? 2.119 0.263 7.382 1.00 93.38 156 TRP A O 1
ATOM 1310 N N . TYR A 1 157 ? 1.380 -0.136 9.477 1.00 92.75 157 TYR A N 1
ATOM 1311 C CA . TYR A 1 157 ? 1.794 -1.531 9.583 1.00 92.75 157 TYR A CA 1
ATOM 1312 C C . TYR A 1 157 ? 0.630 -2.396 10.038 1.00 92.75 157 TYR A C 1
ATOM 1314 O O . TYR A 1 157 ? -0.133 -1.995 10.923 1.00 92.75 157 TYR A O 1
ATOM 1322 N N . ASP A 1 158 ? 0.537 -3.604 9.484 1.00 88.44 158 ASP A N 1
ATOM 1323 C CA . ASP A 1 158 ? -0.506 -4.562 9.840 1.00 88.44 158 ASP A CA 1
ATOM 1324 C C . ASP A 1 158 ? -0.521 -4.819 11.347 1.00 88.44 158 ASP A C 1
ATOM 1326 O O . ASP A 1 158 ? 0.526 -4.932 11.988 1.00 88.44 158 ASP A O 1
ATOM 1330 N N . TYR A 1 159 ? -1.719 -4.920 11.911 1.00 86.12 159 TYR A N 1
ATOM 1331 C CA . TYR A 1 159 ? -1.907 -5.227 13.319 1.00 86.12 159 TYR A CA 1
ATOM 1332 C C . TYR A 1 159 ? -2.128 -6.731 13.490 1.00 86.12 159 TYR A C 1
ATOM 1334 O O . TYR A 1 159 ? -3.102 -7.282 12.975 1.00 86.12 159 TYR A O 1
ATOM 1342 N N . ASN A 1 160 ? -1.220 -7.402 14.197 1.00 83.69 160 ASN A N 1
ATOM 1343 C CA . ASN A 1 160 ? -1.343 -8.816 14.516 1.00 83.69 160 ASN A CA 1
ATOM 1344 C C . ASN A 1 160 ? -2.302 -8.976 15.709 1.00 83.69 160 ASN A C 1
ATOM 1346 O O . ASN A 1 160 ? -2.055 -8.467 16.801 1.00 83.69 160 ASN A O 1
ATOM 1350 N N . LEU A 1 161 ? -3.412 -9.684 15.488 1.00 79.06 161 LEU A N 1
ATOM 1351 C CA . LEU A 1 161 ? -4.481 -9.870 16.476 1.00 79.06 161 LEU A CA 1
ATOM 1352 C C . LEU A 1 161 ? -4.103 -10.825 17.623 1.00 79.06 161 LEU A C 1
ATOM 1354 O O . LEU A 1 161 ? -4.735 -10.790 18.676 1.00 79.06 161 LEU A O 1
ATOM 1358 N N . GLU A 1 162 ? -3.095 -11.675 17.421 1.00 76.44 162 GLU A N 1
ATOM 1359 C CA . GLU A 1 162 ? -2.616 -12.661 18.392 1.00 76.44 162 GLU A CA 1
ATOM 1360 C C . GLU A 1 162 ? -1.549 -12.060 19.313 1.00 76.44 162 GLU A C 1
ATOM 1362 O O . GLU A 1 162 ? -1.720 -12.068 20.531 1.00 76.44 162 GLU A O 1
ATOM 1367 N N . THR A 1 163 ? -0.494 -11.456 18.751 1.00 82.44 163 THR A N 1
ATOM 1368 C CA . THR A 1 163 ? 0.538 -10.766 19.551 1.00 82.44 163 THR A CA 1
ATOM 1369 C C . THR A 1 163 ? 0.061 -9.422 20.099 1.00 82.44 163 THR A C 1
ATOM 1371 O O . THR A 1 163 ? 0.640 -8.907 21.051 1.00 82.44 163 THR A O 1
ATOM 1374 N N . LYS A 1 164 ? -1.010 -8.857 19.520 1.00 85.56 164 LYS A N 1
ATOM 1375 C CA . LYS A 1 164 ? -1.550 -7.516 19.806 1.00 85.56 164 LYS A CA 1
ATOM 1376 C C . LYS A 1 164 ? -0.577 -6.375 19.477 1.00 85.56 164 LYS A C 1
ATOM 1378 O O . LYS A 1 164 ? -0.711 -5.269 20.014 1.00 85.56 164 LYS A O 1
ATOM 1383 N N . GLU A 1 165 ? 0.344 -6.611 18.544 1.00 86.94 165 GLU A N 1
ATOM 1384 C CA . GLU A 1 165 ? 1.377 -5.667 18.105 1.00 86.94 165 GLU A CA 1
ATOM 1385 C C . GLU A 1 165 ? 1.320 -5.379 16.597 1.00 86.94 165 GLU A C 1
ATOM 1387 O O . GLU A 1 165 ? 0.733 -6.123 15.813 1.00 86.94 165 GLU A O 1
ATOM 1392 N N . ASN A 1 166 ? 1.936 -4.273 16.174 1.00 89.38 166 ASN A N 1
ATOM 1393 C CA . ASN A 1 166 ? 2.079 -3.930 14.760 1.00 89.38 166 ASN A CA 1
ATOM 1394 C C . ASN A 1 166 ? 3.315 -4.630 14.162 1.00 89.38 166 ASN A C 1
ATOM 1396 O O . ASN A 1 166 ? 4.394 -4.596 14.752 1.00 89.38 166 ASN A O 1
ATOM 1400 N N . ASN A 1 167 ? 3.182 -5.223 12.974 1.00 86.94 167 ASN A N 1
ATOM 1401 C CA . ASN A 1 167 ? 4.290 -5.852 12.252 1.00 86.94 167 ASN A CA 1
ATOM 1402 C C . ASN A 1 167 ? 5.181 -4.788 11.588 1.00 86.94 167 ASN A C 1
ATOM 1404 O O . ASN A 1 167 ? 4.965 -4.425 10.436 1.00 86.94 167 ASN A O 1
ATOM 1408 N N . ILE A 1 168 ? 6.193 -4.305 12.311 1.00 91.25 168 ILE A N 1
ATOM 1409 C CA . ILE A 1 168 ? 7.106 -3.222 11.889 1.00 91.25 168 ILE A CA 1
ATOM 1410 C C . ILE A 1 168 ? 8.136 -3.609 10.803 1.00 91.25 168 ILE A C 1
ATOM 1412 O O . ILE A 1 168 ? 9.116 -2.886 10.593 1.00 91.25 168 ILE A O 1
ATOM 1416 N N . HIS A 1 169 ? 7.966 -4.742 10.115 1.00 89.50 169 HIS A N 1
ATOM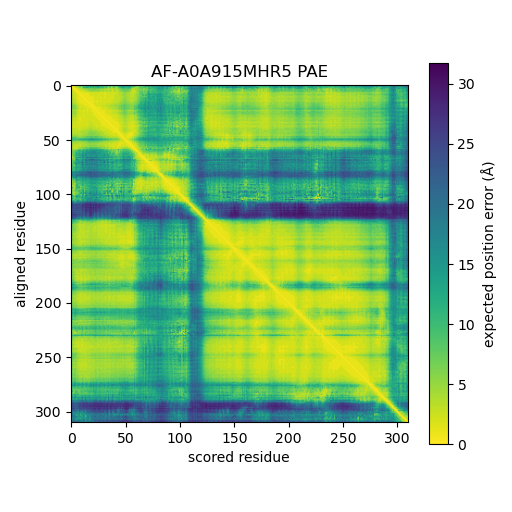 1417 C CA . HIS A 1 169 ? 8.767 -5.069 8.933 1.00 89.50 169 HIS A CA 1
ATOM 1418 C C . HIS A 1 169 ? 8.365 -4.207 7.728 1.00 89.50 169 HIS A C 1
ATOM 1420 O O . HIS A 1 169 ? 7.209 -3.816 7.569 1.00 89.50 169 HIS A O 1
ATOM 1426 N N . PHE A 1 170 ? 9.333 -3.914 6.858 1.00 92.19 170 PHE A N 1
ATOM 1427 C CA . PHE A 1 170 ? 9.084 -3.106 5.672 1.00 92.19 170 PHE A CA 1
ATOM 1428 C C . PHE A 1 170 ? 8.321 -3.881 4.595 1.00 92.19 170 PHE A C 1
ATOM 1430 O O . PHE A 1 170 ? 8.812 -4.887 4.079 1.00 92.19 170 PHE A O 1
ATOM 1437 N N . TYR A 1 171 ? 7.179 -3.322 4.196 1.00 92.44 171 TYR A N 1
ATOM 1438 C CA . TYR A 1 171 ? 6.476 -3.655 2.963 1.00 92.44 171 TYR A CA 1
ATOM 1439 C C . TYR A 1 171 ? 6.047 -2.353 2.281 1.00 92.44 171 TYR A C 1
ATOM 1441 O O . TYR A 1 171 ? 5.468 -1.486 2.939 1.00 92.44 171 TYR A O 1
ATOM 1449 N N . SER A 1 172 ? 6.266 -2.196 0.971 1.00 93.75 172 SER A N 1
ATOM 1450 C CA . SER A 1 172 ? 5.974 -0.930 0.265 1.00 93.75 172 SER A CA 1
ATOM 1451 C C . SER A 1 172 ? 4.494 -0.529 0.280 1.00 93.75 172 SER A C 1
ATOM 1453 O O . SER A 1 172 ? 4.165 0.650 0.145 1.00 93.75 172 SER A O 1
ATOM 1455 N N . THR A 1 173 ? 3.597 -1.470 0.589 1.00 91.94 173 THR A N 1
ATOM 1456 C CA . THR A 1 173 ? 2.187 -1.189 0.888 1.00 91.94 173 THR A CA 1
ATOM 1457 C C . THR A 1 173 ? 1.971 -0.232 2.061 1.00 91.94 173 THR A C 1
ATOM 1459 O O . THR A 1 173 ? 0.883 0.327 2.173 1.00 91.94 173 THR A O 1
ATOM 1462 N N . MET A 1 174 ? 2.973 -0.008 2.923 1.00 93.38 174 MET A N 1
ATOM 1463 C CA . MET A 1 174 ? 2.898 0.996 3.990 1.00 93.38 174 MET A CA 1
ATOM 1464 C C . MET A 1 174 ? 2.626 2.412 3.456 1.00 93.38 174 MET A C 1
ATOM 1466 O O . MET A 1 174 ? 2.162 3.255 4.210 1.00 93.38 174 MET A O 1
ATOM 1470 N N . ALA A 1 175 ? 2.869 2.680 2.167 1.00 92.00 175 ALA A N 1
ATOM 1471 C CA . ALA A 1 175 ? 2.540 3.949 1.516 1.00 92.00 175 ALA A CA 1
ATOM 1472 C C . ALA A 1 175 ? 1.148 3.990 0.852 1.00 92.00 175 ALA A C 1
ATOM 1474 O O . ALA A 1 175 ? 0.713 5.066 0.448 1.00 92.00 175 ALA A O 1
ATOM 1475 N N . ILE A 1 176 ? 0.410 2.875 0.761 1.00 90.62 176 ILE A N 1
ATOM 1476 C CA . ILE A 1 176 ? -0.938 2.849 0.153 1.00 90.62 176 ILE A CA 1
ATOM 1477 C C . ILE A 1 176 ? -1.914 3.843 0.815 1.00 90.62 176 ILE A C 1
ATOM 1479 O O . ILE A 1 176 ? -2.684 4.462 0.081 1.00 90.62 176 ILE A O 1
ATOM 1483 N N . PRO A 1 177 ? -1.873 4.109 2.138 1.00 91.31 177 PRO A N 1
ATOM 1484 C CA . PRO A 1 177 ? -2.722 5.140 2.734 1.00 91.31 177 PRO A CA 1
ATOM 1485 C C . PRO A 1 177 ? -2.439 6.569 2.236 1.00 91.31 177 PRO A C 1
ATOM 1487 O O . PRO A 1 177 ? -3.313 7.426 2.383 1.00 91.31 177 PRO A O 1
ATOM 1490 N N . LEU A 1 178 ? -1.275 6.830 1.615 1.00 89.88 178 LEU A N 1
ATOM 1491 C CA . LEU A 1 178 ? -1.023 8.071 0.871 1.00 89.88 178 LEU A CA 1
ATOM 1492 C C . LEU A 1 178 ? -1.826 8.101 -0.438 1.00 89.88 178 LEU A C 1
ATOM 1494 O O . LEU A 1 178 ? -2.505 9.086 -0.712 1.00 89.88 178 LEU A O 1
ATOM 1498 N N . PHE A 1 179 ? -1.807 7.005 -1.206 1.00 89.12 179 PHE A N 1
ATOM 1499 C CA . PHE A 1 179 ? -2.575 6.847 -2.449 1.00 89.12 179 PHE A CA 1
ATOM 1500 C C . PHE A 1 179 ? -4.087 6.946 -2.221 1.00 89.12 179 PHE A C 1
ATOM 1502 O O . PHE A 1 179 ? -4.771 7.696 -2.913 1.00 89.12 179 PHE A O 1
ATOM 1509 N N . THR A 1 180 ? -4.610 6.239 -1.217 1.00 83.25 180 THR A N 1
ATOM 1510 C CA . THR A 1 180 ? -6.046 6.240 -0.893 1.00 83.25 180 THR A CA 1
ATOM 1511 C C . THR A 1 180 ? -6.494 7.464 -0.092 1.00 83.25 180 THR A C 1
ATOM 1513 O O . THR A 1 180 ? -7.678 7.581 0.220 1.00 83.25 180 THR A O 1
ATOM 1516 N N . GLN A 1 181 ? -5.569 8.354 0.288 1.00 78.19 181 GLN A N 1
ATOM 1517 C CA . GLN A 1 181 ? -5.820 9.507 1.162 1.00 78.19 181 GLN A CA 1
ATOM 1518 C C . GLN A 1 181 ? -6.558 9.113 2.462 1.00 78.19 181 GLN A C 1
ATOM 1520 O O . GLN A 1 181 ? -7.429 9.822 2.968 1.00 78.19 181 GLN A O 1
ATOM 1525 N N . CYS A 1 182 ? -6.179 7.972 3.055 1.00 75.56 182 CYS A N 1
ATOM 1526 C CA . CYS A 1 182 ? -6.706 7.482 4.341 1.00 75.56 182 CYS A CA 1
ATOM 1527 C C . CYS A 1 182 ? -6.091 8.208 5.559 1.00 75.56 182 CYS A C 1
ATOM 1529 O O . CYS A 1 182 ? -6.036 7.684 6.673 1.00 75.56 182 CYS A O 1
ATOM 1531 N N . PHE A 1 183 ? -5.650 9.445 5.356 1.00 76.38 183 PHE A N 1
ATOM 1532 C CA . PHE A 1 183 ? -5.163 10.369 6.371 1.00 76.38 183 PHE A CA 1
ATOM 1533 C C . PHE A 1 183 ? -5.739 11.760 6.096 1.00 76.38 183 PHE A C 1
ATOM 1535 O O . PHE A 1 183 ? -6.525 11.937 5.167 1.00 76.38 183 PHE A O 1
ATOM 1542 N N . ASP A 1 184 ? -5.407 12.737 6.932 1.00 72.44 184 ASP A N 1
ATOM 1543 C CA . ASP A 1 184 ? -5.797 14.120 6.682 1.00 72.44 184 ASP A CA 1
ATOM 1544 C C . ASP A 1 184 ? -4.538 14.984 6.510 1.00 72.44 184 ASP A C 1
ATOM 1546 O O . ASP A 1 184 ? -3.806 15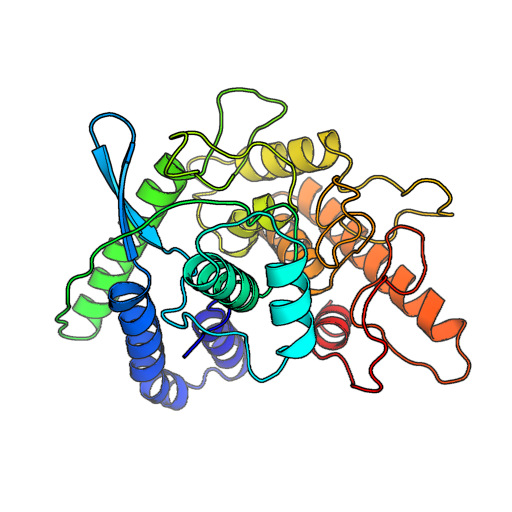.183 7.489 1.00 72.44 184 ASP A O 1
ATOM 1550 N N . PRO A 1 185 ? -4.236 15.456 5.284 1.00 65.38 185 PRO A N 1
ATOM 1551 C CA . PRO A 1 185 ? -3.055 16.275 5.027 1.00 65.38 185 PRO A CA 1
ATOM 1552 C C . PRO A 1 185 ? -3.052 17.600 5.799 1.00 65.38 185 PRO A C 1
ATOM 1554 O O . PRO A 1 185 ? -1.974 18.115 6.088 1.00 65.38 185 PRO A O 1
ATOM 1557 N N . LEU A 1 186 ? -4.227 18.136 6.158 1.00 69.31 186 LEU A N 1
ATOM 1558 C CA . LEU A 1 186 ? -4.343 19.384 6.916 1.00 69.31 186 LEU A CA 1
ATOM 1559 C C . LEU A 1 186 ? -4.082 19.154 8.411 1.00 69.31 186 LEU A C 1
ATOM 1561 O O . LEU A 1 186 ? -3.379 19.943 9.036 1.00 69.31 186 LEU A O 1
ATOM 1565 N N . GLU A 1 187 ? -4.585 18.054 8.985 1.00 73.31 187 GLU A N 1
ATOM 1566 C CA . GLU A 1 187 ? -4.291 17.701 10.386 1.00 73.31 187 GLU A CA 1
ATOM 1567 C C . GLU A 1 187 ? -2.822 17.308 10.605 1.00 73.31 187 GLU A C 1
ATOM 1569 O O . GLU A 1 187 ? -2.278 17.496 11.698 1.00 73.31 187 GLU A O 1
ATOM 1574 N N . LYS A 1 188 ? -2.208 16.643 9.616 1.00 79.25 188 LYS A N 1
ATOM 1575 C CA . LYS A 1 188 ? -0.902 15.984 9.758 1.00 79.25 188 LYS A CA 1
ATOM 1576 C C . LYS A 1 188 ? -0.025 16.160 8.502 1.00 79.25 188 LYS A C 1
ATOM 1578 O O . LYS A 1 188 ? 0.324 15.173 7.848 1.00 79.25 188 LYS A O 1
ATOM 1583 N N . PRO A 1 189 ? 0.414 17.394 8.191 1.00 84.25 189 PRO A N 1
ATOM 1584 C CA . PRO A 1 189 ? 1.153 17.702 6.964 1.00 84.25 189 PRO A CA 1
ATOM 1585 C C . PRO A 1 189 ? 2.545 17.058 6.871 1.00 84.25 189 PRO A C 1
ATOM 1587 O O . PRO A 1 189 ? 3.129 17.060 5.793 1.00 84.25 189 PRO A O 1
ATOM 1590 N N . SER A 1 190 ? 3.106 16.513 7.955 1.00 90.38 190 SER A N 1
ATOM 1591 C CA . SER A 1 190 ? 4.400 15.807 7.943 1.00 90.38 190 SER A CA 1
ATOM 1592 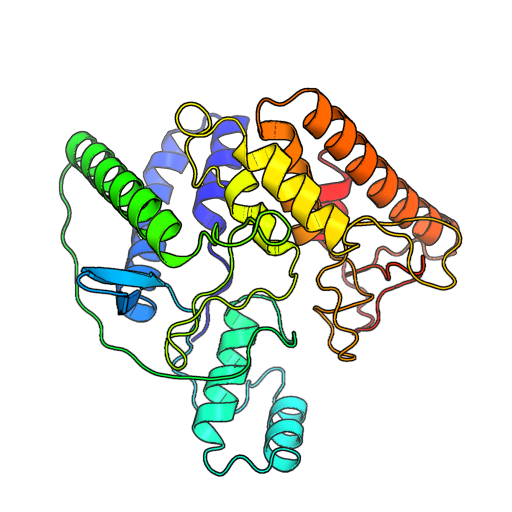C C . SER A 1 190 ? 4.302 14.310 7.619 1.00 90.38 190 SER A C 1
ATOM 1594 O O . SER A 1 190 ? 5.333 13.674 7.408 1.00 90.38 190 SER A O 1
ATOM 1596 N N . VAL A 1 191 ? 3.093 13.730 7.559 1.00 91.62 191 VAL A N 1
ATOM 1597 C CA . VAL A 1 191 ? 2.898 12.284 7.324 1.00 91.62 191 VAL A CA 1
ATOM 1598 C C . VAL A 1 191 ? 3.585 11.797 6.045 1.00 91.62 191 VAL A C 1
ATOM 1600 O O . VAL A 1 191 ? 4.348 10.839 6.149 1.00 91.62 191 VAL A O 1
ATOM 1603 N N . PRO A 1 192 ? 3.404 12.432 4.867 1.00 93.94 192 PRO A N 1
ATOM 1604 C CA . PRO A 1 192 ? 3.997 11.922 3.632 1.00 93.94 192 PRO A CA 1
ATOM 1605 C C . PRO A 1 192 ? 5.528 11.880 3.678 1.00 93.94 192 PRO A C 1
ATOM 1607 O O . PRO A 1 192 ? 6.139 10.920 3.219 1.00 93.94 192 PRO A O 1
ATOM 1610 N N . GLU A 1 193 ? 6.148 12.894 4.287 1.00 95.12 193 GLU A N 1
ATOM 1611 C CA . GLU A 1 193 ? 7.606 13.014 4.378 1.00 95.12 193 GLU A CA 1
ATOM 1612 C C . GLU A 1 193 ? 8.186 12.004 5.370 1.00 95.12 193 GLU A C 1
ATOM 1614 O O . GLU A 1 193 ? 9.203 11.379 5.079 1.00 95.12 193 GLU A O 1
ATOM 1619 N N . ARG A 1 194 ? 7.514 11.763 6.506 1.00 95.31 194 ARG A N 1
ATOM 1620 C CA . ARG A 1 194 ? 7.925 10.723 7.465 1.00 95.31 194 ARG A CA 1
ATOM 1621 C C . ARG A 1 194 ? 7.772 9.314 6.886 1.00 95.31 194 ARG A C 1
ATOM 1623 O O . ARG A 1 194 ? 8.657 8.489 7.099 1.00 95.31 194 ARG A O 1
ATOM 1630 N N . ILE A 1 195 ? 6.713 9.049 6.112 1.00 95.50 195 ILE A N 1
ATOM 1631 C CA . ILE A 1 195 ? 6.547 7.784 5.373 1.00 95.50 195 ILE A CA 1
ATOM 1632 C C . ILE A 1 195 ? 7.680 7.611 4.358 1.00 95.50 195 ILE A C 1
ATOM 1634 O O . ILE A 1 195 ? 8.368 6.596 4.399 1.00 95.50 195 ILE A O 1
ATOM 1638 N N . TYR A 1 196 ? 7.926 8.606 3.499 1.00 96.06 196 TYR A N 1
ATOM 1639 C CA . TYR A 1 196 ? 9.003 8.559 2.505 1.00 96.06 196 TYR A CA 1
ATOM 1640 C C . TYR A 1 196 ? 10.379 8.327 3.149 1.00 96.06 196 TYR A C 1
ATOM 1642 O O . TYR A 1 196 ? 11.115 7.430 2.738 1.00 96.06 196 TYR A O 1
ATOM 1650 N N . ASN A 1 197 ? 10.697 9.069 4.213 1.00 96.12 197 ASN A N 1
ATOM 1651 C CA . ASN A 1 197 ? 11.946 8.909 4.956 1.00 96.12 197 ASN A CA 1
ATOM 1652 C C . ASN A 1 197 ? 12.052 7.528 5.614 1.00 96.12 197 ASN A C 1
ATOM 1654 O O . ASN A 1 197 ? 13.118 6.922 5.581 1.00 96.12 197 ASN A O 1
ATOM 1658 N N . THR A 1 198 ? 10.958 6.989 6.154 1.00 96.81 198 THR A N 1
ATOM 1659 C CA . THR A 1 198 ? 10.937 5.635 6.722 1.00 96.81 198 THR A CA 1
ATOM 1660 C C . THR A 1 198 ? 11.166 4.576 5.640 1.00 96.81 198 THR A C 1
ATOM 1662 O O . THR A 1 198 ? 12.038 3.727 5.803 1.00 96.81 198 THR A O 1
ATOM 1665 N N . MET A 1 199 ? 10.486 4.661 4.488 1.00 95.88 199 MET A N 1
ATOM 1666 C CA . MET A 1 199 ? 10.743 3.780 3.336 1.00 95.88 199 MET A CA 1
ATOM 1667 C C . MET A 1 199 ? 12.213 3.845 2.894 1.00 95.88 199 MET A C 1
ATOM 1669 O O . MET A 1 199 ? 12.848 2.811 2.680 1.00 95.88 199 MET A O 1
ATOM 1673 N N . LYS A 1 200 ? 12.779 5.055 2.814 1.00 94.31 200 LYS A N 1
ATOM 1674 C CA . LYS A 1 200 ? 14.191 5.281 2.489 1.00 94.31 200 LYS A CA 1
ATOM 1675 C C . LYS A 1 200 ? 15.127 4.631 3.513 1.00 94.31 200 LYS A C 1
ATOM 1677 O O . LYS A 1 200 ? 16.046 3.934 3.104 1.00 94.31 200 LYS A O 1
ATOM 1682 N N . ASN A 1 201 ? 14.856 4.783 4.810 1.00 94.00 201 ASN A N 1
ATOM 1683 C CA . ASN A 1 201 ? 15.643 4.184 5.897 1.00 94.00 201 ASN A CA 1
ATOM 1684 C C . ASN A 1 201 ? 15.605 2.647 5.903 1.00 94.00 201 ASN A C 1
ATOM 1686 O O . ASN A 1 201 ? 16.557 2.018 6.355 1.00 94.00 201 ASN A O 1
ATOM 1690 N N . TYR A 1 202 ? 14.530 2.033 5.399 1.00 92.94 202 TYR A N 1
ATOM 1691 C CA . TYR A 1 202 ? 14.469 0.584 5.186 1.00 92.94 202 TYR A CA 1
ATOM 1692 C C . TYR A 1 202 ? 15.204 0.112 3.920 1.00 92.94 202 TYR A C 1
ATOM 1694 O O . TYR A 1 202 ? 15.317 -1.093 3.717 1.00 92.94 202 TYR A O 1
ATOM 1702 N N . GLY A 1 203 ? 15.686 1.014 3.061 1.00 91.25 203 GLY A N 1
ATOM 1703 C CA . GLY A 1 203 ? 16.317 0.667 1.785 1.00 91.25 203 GLY A CA 1
ATOM 1704 C C . GLY A 1 203 ? 15.331 0.433 0.629 1.00 91.25 203 GLY A C 1
ATOM 1705 O O . GLY A 1 203 ? 15.705 -0.132 -0.398 1.00 91.25 203 GLY A O 1
ATOM 1706 N N . ALA A 1 204 ? 14.073 0.882 0.744 1.00 91.69 204 ALA A N 1
ATOM 1707 C CA . ALA A 1 204 ? 13.045 0.694 -0.293 1.00 91.69 204 ALA A CA 1
ATOM 1708 C C . ALA A 1 204 ? 13.439 1.266 -1.667 1.00 91.69 204 ALA A C 1
ATOM 1710 O O . ALA A 1 204 ? 13.031 0.741 -2.705 1.00 91.69 204 ALA A O 1
ATOM 1711 N N . PHE A 1 205 ? 14.230 2.344 -1.646 1.00 91.12 205 PHE A N 1
ATOM 1712 C CA . PHE A 1 205 ? 14.721 3.078 -2.815 1.00 91.12 205 PHE A CA 1
ATOM 1713 C C . PHE A 1 205 ? 16.212 2.818 -3.098 1.00 91.12 205 PHE A C 1
ATOM 1715 O O . PHE A 1 205 ? 16.837 3.534 -3.880 1.00 91.12 205 PHE A O 1
ATOM 1722 N N . GLU A 1 206 ? 16.809 1.822 -2.439 1.00 86.44 206 GLU A N 1
ATOM 1723 C CA . GLU A 1 206 ? 18.208 1.462 -2.648 1.00 86.44 206 GLU A CA 1
ATOM 1724 C C . GLU A 1 206 ? 18.388 0.500 -3.819 1.00 86.44 206 GLU A C 1
ATOM 1726 O O . GLU A 1 206 ? 17.556 -0.359 -4.119 1.00 86.44 206 GLU A O 1
ATOM 1731 N N . LYS A 1 207 ? 19.540 0.635 -4.476 1.00 85.69 207 LYS A N 1
ATOM 1732 C CA . LYS A 1 207 ? 19.981 -0.268 -5.528 1.00 85.69 207 LYS A CA 1
ATOM 1733 C C . LYS A 1 207 ? 20.275 -1.660 -4.952 1.00 85.69 207 LYS A C 1
ATOM 1735 O O . LYS A 1 207 ? 21.112 -1.790 -4.061 1.00 85.69 207 LYS A O 1
ATOM 1740 N N . ALA A 1 208 ? 19.677 -2.712 -5.516 1.00 82.44 208 ALA A N 1
ATOM 1741 C CA . ALA A 1 208 ? 19.963 -4.082 -5.091 1.00 82.44 208 ALA A CA 1
ATOM 1742 C C . ALA A 1 208 ? 21.433 -4.475 -5.342 1.00 82.44 208 ALA A C 1
ATOM 1744 O O . ALA A 1 208 ? 22.073 -4.041 -6.304 1.00 82.44 208 ALA A O 1
ATOM 1745 N N . LYS A 1 209 ? 21.983 -5.352 -4.494 1.00 79.44 209 LYS A N 1
ATOM 1746 C CA . LYS A 1 209 ? 23.373 -5.816 -4.616 1.00 79.44 209 LYS A CA 1
ATOM 1747 C C . LYS A 1 209 ? 23.610 -6.486 -5.978 1.00 79.44 209 LYS A C 1
ATOM 1749 O O . LYS A 1 209 ? 22.949 -7.463 -6.313 1.00 79.44 209 LYS A O 1
ATOM 1754 N N . GLY A 1 210 ? 24.584 -5.977 -6.734 1.00 76.81 210 GLY A N 1
ATOM 1755 C CA . GLY A 1 210 ? 24.932 -6.471 -8.073 1.00 76.81 210 GLY A CA 1
ATOM 1756 C C . GLY A 1 210 ? 24.139 -5.844 -9.227 1.00 76.81 210 GLY A C 1
ATOM 1757 O O . GLY A 1 210 ? 24.466 -6.106 -10.378 1.00 76.81 210 GLY A O 1
ATOM 1758 N N . ALA A 1 211 ? 23.150 -4.993 -8.949 1.00 83.00 211 ALA A N 1
ATOM 1759 C CA . ALA A 1 211 ? 22.507 -4.165 -9.965 1.00 83.00 211 ALA A CA 1
ATOM 1760 C C . ALA A 1 211 ? 23.459 -3.070 -10.482 1.00 83.00 211 ALA A C 1
ATOM 1762 O O . ALA A 1 211 ? 24.310 -2.564 -9.737 1.00 83.00 211 ALA A O 1
ATOM 1763 N N . GLU A 1 212 ? 23.269 -2.617 -11.721 1.00 83.75 212 GLU A N 1
ATOM 1764 C CA . GLU A 1 212 ? 23.941 -1.410 -12.227 1.00 83.75 212 GLU A CA 1
ATOM 1765 C C . GLU A 1 212 ? 23.304 -0.142 -11.640 1.00 83.75 212 GLU A C 1
ATOM 1767 O O . GLU A 1 212 ? 24.024 0.730 -11.151 1.00 83.75 212 GLU A O 1
ATOM 1772 N N . ASP A 1 213 ? 21.969 -0.089 -11.576 1.00 84.75 213 ASP A N 1
ATOM 1773 C CA . ASP A 1 213 ? 21.184 1.064 -11.114 1.00 84.75 213 ASP A CA 1
ATOM 1774 C C . ASP A 1 213 ? 19.998 0.650 -10.205 1.00 84.75 213 ASP A C 1
ATOM 1776 O O . ASP A 1 213 ? 19.704 -0.532 -10.053 1.00 84.75 213 ASP A O 1
ATOM 1780 N N . PHE A 1 214 ? 19.326 1.612 -9.572 1.00 86.56 214 PHE A N 1
ATOM 1781 C CA . PHE A 1 214 ? 18.015 1.428 -8.939 1.00 86.56 214 PHE A CA 1
ATOM 1782 C C . PHE A 1 214 ? 16.912 1.354 -10.009 1.00 86.56 214 PHE A C 1
ATOM 1784 O O . PHE A 1 214 ? 16.855 2.216 -10.885 1.00 86.56 214 PHE A O 1
ATOM 1791 N N . TYR A 1 215 ? 16.016 0.365 -9.923 1.00 87.06 215 TYR A N 1
ATOM 1792 C CA . TYR A 1 215 ? 15.021 0.087 -10.973 1.00 87.06 215 TYR A CA 1
ATOM 1793 C C . TYR A 1 215 ? 13.550 0.208 -10.540 1.00 87.06 215 TYR A C 1
ATOM 1795 O O . TYR A 1 215 ? 12.678 0.140 -11.403 1.00 87.06 215 TYR A O 1
ATOM 1803 N N . GLY A 1 216 ? 13.264 0.386 -9.246 1.00 88.88 216 GLY A N 1
ATOM 1804 C CA . GLY A 1 216 ? 11.895 0.439 -8.723 1.00 88.88 216 GLY A CA 1
ATOM 1805 C C . GLY A 1 216 ? 11.794 0.106 -7.231 1.00 88.88 216 GLY A C 1
ATOM 1806 O O . GLY A 1 216 ? 12.739 -0.420 -6.637 1.00 88.88 216 GLY A O 1
ATOM 1807 N N . VAL A 1 217 ? 10.663 0.449 -6.619 1.00 91.50 217 VAL A N 1
ATOM 1808 C CA . VAL A 1 217 ? 10.391 0.321 -5.182 1.00 91.50 217 VAL A CA 1
ATOM 1809 C C . VAL A 1 217 ? 10.231 -1.146 -4.768 1.00 91.50 217 VAL A C 1
ATOM 1811 O O . VAL A 1 217 ? 9.249 -1.809 -5.111 1.00 91.50 217 VAL A O 1
ATOM 1814 N N . GLN A 1 218 ? 11.168 -1.645 -3.956 1.00 89.12 218 GLN A N 1
ATOM 1815 C CA . GLN A 1 218 ? 11.162 -3.026 -3.444 1.00 89.12 218 GLN A CA 1
ATOM 1816 C C . GLN A 1 218 ? 9.860 -3.362 -2.692 1.00 89.12 218 GLN A C 1
ATOM 1818 O O . GLN A 1 218 ? 9.369 -2.555 -1.900 1.00 89.12 218 GLN A O 1
ATOM 1823 N N . VAL A 1 219 ? 9.283 -4.555 -2.921 1.00 87.88 219 VAL A N 1
ATOM 1824 C CA . VAL A 1 219 ? 8.044 -4.977 -2.227 1.00 87.88 219 VAL A CA 1
ATOM 1825 C C . VAL A 1 219 ? 8.255 -5.140 -0.727 1.00 87.88 219 VAL A C 1
ATOM 1827 O O . VAL A 1 219 ? 7.414 -4.703 0.055 1.00 87.88 219 VAL A O 1
ATOM 1830 N N . SER A 1 220 ? 9.375 -5.743 -0.341 1.00 89.75 220 SER A N 1
ATOM 1831 C CA . SER A 1 220 ? 9.859 -5.872 1.033 1.00 89.75 220 SER A CA 1
ATOM 1832 C C . SER A 1 220 ? 11.389 -5.836 1.018 1.00 89.75 220 SER A C 1
ATOM 1834 O O . SER A 1 220 ? 12.001 -5.773 -0.049 1.00 89.75 220 SER A O 1
ATOM 1836 N N . THR A 1 221 ? 12.021 -5.887 2.188 1.00 86.75 221 THR A N 1
ATOM 1837 C CA . THR A 1 221 ? 13.482 -6.055 2.329 1.00 86.75 221 THR A CA 1
ATOM 1838 C C . THR A 1 221 ? 13.875 -7.479 2.733 1.00 86.75 221 THR A C 1
ATOM 1840 O O . THR A 1 221 ? 15.046 -7.769 2.977 1.00 86.75 221 THR A O 1
ATOM 1843 N N . VAL A 1 222 ? 12.902 -8.395 2.788 1.00 83.56 222 VAL A N 1
ATOM 1844 C CA . VAL A 1 222 ? 13.089 -9.789 3.199 1.00 83.56 222 VAL A CA 1
ATOM 1845 C C . VAL A 1 222 ? 13.376 -10.644 1.968 1.00 83.56 222 VAL A C 1
ATOM 1847 O O . VAL A 1 222 ? 12.546 -10.741 1.073 1.00 83.56 222 VAL A O 1
ATOM 1850 N N . ASN A 1 223 ? 14.530 -11.310 1.917 1.00 82.69 223 ASN A N 1
ATOM 1851 C CA . ASN A 1 223 ? 14.853 -12.264 0.850 1.00 82.69 223 ASN A CA 1
ATOM 1852 C C . ASN A 1 223 ? 14.327 -13.668 1.208 1.00 82.69 223 ASN A C 1
ATOM 1854 O O . ASN A 1 223 ? 15.075 -14.530 1.666 1.00 82.69 223 ASN A O 1
ATOM 1858 N N . SER A 1 224 ? 13.019 -13.875 1.042 1.00 75.31 224 SER A N 1
ATOM 1859 C CA . SER A 1 224 ? 12.302 -15.110 1.416 1.00 75.31 224 SER A CA 1
ATOM 1860 C C . SER A 1 224 ? 12.224 -16.161 0.295 1.00 75.31 224 SER A C 1
ATOM 1862 O O . SER A 1 224 ? 11.653 -17.236 0.488 1.00 75.31 224 SER A O 1
ATOM 1864 N N . SER A 1 225 ? 12.745 -15.842 -0.897 1.00 76.06 225 SER A N 1
ATOM 1865 C CA . SER A 1 225 ? 12.491 -16.514 -2.189 1.00 76.06 225 SER A CA 1
ATOM 1866 C C . SER A 1 225 ? 11.037 -16.494 -2.701 1.00 76.06 225 SER A C 1
ATOM 1868 O O . SER A 1 225 ? 10.779 -17.019 -3.785 1.00 76.06 225 SER A O 1
ATOM 1870 N N . GLN A 1 226 ? 10.101 -15.870 -1.977 1.00 76.31 226 GLN A N 1
ATOM 1871 C CA . GLN A 1 226 ? 8.709 -15.727 -2.410 1.00 76.31 226 GLN A CA 1
ATOM 1872 C C . GLN A 1 226 ? 8.541 -14.625 -3.469 1.00 76.31 226 GLN A C 1
ATOM 1874 O O . GLN A 1 226 ? 9.412 -13.779 -3.668 1.00 76.31 226 GLN A O 1
ATOM 1879 N N . GLN A 1 227 ? 7.412 -14.638 -4.186 1.00 72.50 227 GLN A N 1
ATOM 1880 C CA . GLN A 1 227 ? 7.207 -13.735 -5.326 1.00 72.50 227 GLN A CA 1
ATOM 1881 C C . GLN A 1 227 ? 6.932 -12.280 -4.915 1.00 72.50 227 GLN A C 1
ATOM 1883 O O . GLN A 1 227 ? 7.291 -11.369 -5.665 1.00 72.50 227 GLN A O 1
ATOM 1888 N N . TRP A 1 228 ? 6.337 -12.061 -3.742 1.00 82.75 228 TRP A N 1
ATOM 1889 C CA . TRP A 1 228 ? 5.989 -10.745 -3.198 1.00 82.75 228 TRP A CA 1
ATOM 1890 C C . TRP A 1 228 ? 6.936 -10.328 -2.067 1.00 82.75 228 TRP A C 1
ATOM 1892 O O . TRP A 1 228 ? 6.506 -9.895 -1.001 1.00 82.75 228 TRP A O 1
ATOM 1902 N N . ASP A 1 229 ? 8.233 -10.494 -2.310 1.00 82.69 229 ASP A N 1
ATOM 1903 C CA . ASP A 1 229 ? 9.324 -10.185 -1.388 1.00 82.69 229 ASP A CA 1
ATOM 1904 C C . ASP A 1 229 ? 10.590 -9.774 -2.163 1.00 82.69 229 ASP A C 1
ATOM 1906 O O . ASP A 1 229 ? 10.615 -9.811 -3.400 1.00 82.69 229 ASP A O 1
ATOM 1910 N N . ALA A 1 230 ? 11.649 -9.366 -1.455 1.00 81.25 230 ALA A N 1
ATOM 1911 C CA . ALA A 1 230 ? 12.909 -8.982 -2.086 1.00 81.25 230 ALA A CA 1
ATOM 1912 C C . ALA A 1 230 ? 13.489 -10.146 -2.923 1.00 81.25 230 ALA A C 1
ATOM 1914 O O . ALA A 1 230 ? 13.534 -11.293 -2.482 1.00 81.25 230 ALA A O 1
ATOM 1915 N N . PHE A 1 231 ? 13.978 -9.928 -4.144 1.00 82.25 231 PHE A N 1
ATOM 1916 C CA . PHE A 1 231 ? 14.234 -8.648 -4.819 1.00 82.25 231 PHE A CA 1
ATOM 1917 C C . PHE A 1 231 ? 13.192 -8.294 -5.896 1.00 82.25 231 PHE A C 1
ATOM 1919 O O . PHE A 1 231 ? 13.529 -7.603 -6.851 1.00 82.25 231 PHE A O 1
ATOM 1926 N N . ASN A 1 232 ? 11.949 -8.775 -5.811 1.00 83.38 232 ASN A N 1
ATOM 1927 C CA . ASN A 1 232 ? 10.942 -8.462 -6.828 1.00 83.38 232 ASN A CA 1
ATOM 1928 C C . ASN A 1 232 ? 10.327 -7.061 -6.619 1.00 83.38 232 ASN A C 1
ATOM 1930 O O . ASN A 1 232 ? 10.082 -6.623 -5.492 1.00 83.38 232 ASN A O 1
ATOM 1934 N N . ILE A 1 233 ? 10.046 -6.385 -7.734 1.00 88.69 233 ILE A N 1
ATOM 1935 C CA . ILE A 1 233 ? 9.376 -5.081 -7.830 1.00 88.69 233 ILE A CA 1
ATOM 1936 C C . ILE A 1 233 ? 8.174 -5.202 -8.771 1.00 88.69 233 ILE A C 1
ATOM 1938 O O . ILE A 1 233 ? 8.248 -5.863 -9.813 1.00 88.69 233 ILE A O 1
ATOM 1942 N N . TRP A 1 234 ? 7.040 -4.625 -8.370 1.00 88.94 234 TRP A N 1
ATOM 1943 C CA . TRP A 1 234 ? 5.728 -4.939 -8.941 1.00 88.94 234 TRP A CA 1
ATOM 1944 C C . TRP A 1 234 ? 4.959 -3.672 -9.351 1.00 88.94 234 TRP A C 1
ATOM 1946 O O . TRP A 1 234 ? 4.751 -2.804 -8.498 1.00 88.94 234 TRP A O 1
ATOM 1956 N N . PRO A 1 235 ? 4.428 -3.597 -10.590 1.00 88.44 235 PRO A N 1
ATOM 1957 C CA . PRO A 1 235 ? 3.726 -2.418 -11.104 1.00 88.44 235 PRO A CA 1
ATOM 1958 C C . PRO A 1 235 ? 2.642 -1.817 -10.188 1.00 88.44 235 PRO A C 1
ATOM 1960 O O . PRO A 1 235 ? 2.620 -0.595 -10.053 1.00 88.44 235 PRO A O 1
ATOM 1963 N N . PRO A 1 236 ? 1.746 -2.592 -9.528 1.00 89.62 236 PRO A N 1
ATOM 1964 C CA . PRO A 1 236 ? 0.739 -1.995 -8.647 1.00 89.62 236 PRO A CA 1
ATOM 1965 C C . PRO A 1 236 ? 1.343 -1.295 -7.420 1.00 89.62 236 PRO A C 1
ATOM 1967 O O . PRO A 1 236 ? 0.796 -0.289 -6.975 1.00 89.62 236 PRO A O 1
ATOM 1970 N N . HIS A 1 237 ? 2.471 -1.782 -6.891 1.00 92.88 237 HIS A N 1
ATOM 1971 C CA . HIS A 1 237 ? 3.145 -1.143 -5.758 1.00 92.88 237 HIS A CA 1
ATOM 1972 C C . HIS A 1 237 ? 3.860 0.135 -6.205 1.00 92.88 237 HIS A C 1
ATOM 1974 O O . HIS A 1 237 ? 3.708 1.159 -5.546 1.00 92.88 237 HIS A O 1
ATOM 1980 N N . GLU A 1 238 ? 4.551 0.108 -7.349 1.00 92.69 238 GLU A N 1
ATOM 1981 C CA . GLU A 1 238 ? 5.140 1.308 -7.968 1.00 92.69 238 GLU A CA 1
ATOM 1982 C C . GLU A 1 238 ? 4.075 2.389 -8.171 1.00 92.69 238 GLU A C 1
ATOM 1984 O O . GLU A 1 238 ? 4.222 3.510 -7.693 1.00 92.69 238 GLU A O 1
ATOM 1989 N N . HIS A 1 239 ? 2.956 2.025 -8.803 1.00 91.50 239 HIS A N 1
ATOM 1990 C CA . HIS A 1 239 ? 1.848 2.925 -9.104 1.00 91.50 239 HIS A CA 1
ATOM 1991 C C . HIS A 1 239 ? 1.259 3.581 -7.854 1.00 91.50 239 HIS A C 1
ATOM 1993 O O . HIS A 1 239 ? 1.116 4.804 -7.809 1.00 91.50 239 HIS A O 1
ATOM 1999 N N . MET A 1 240 ? 0.953 2.793 -6.818 1.00 92.94 240 MET A N 1
ATOM 2000 C CA . MET A 1 240 ? 0.385 3.327 -5.579 1.00 92.94 240 MET A CA 1
ATOM 2001 C C . MET A 1 240 ? 1.405 4.158 -4.785 1.00 92.94 240 MET A C 1
ATOM 2003 O O . MET A 1 240 ? 1.039 5.201 -4.249 1.00 92.94 240 MET A O 1
ATOM 2007 N N . VAL A 1 241 ? 2.682 3.764 -4.734 1.00 95.12 241 VAL A N 1
ATOM 2008 C CA . VAL A 1 241 ? 3.726 4.557 -4.058 1.00 95.12 241 VAL A CA 1
ATOM 2009 C C . VAL A 1 241 ? 3.944 5.887 -4.786 1.00 95.12 241 VAL A C 1
ATOM 2011 O O . VAL A 1 241 ? 3.874 6.943 -4.159 1.00 95.12 241 VAL A O 1
ATOM 2014 N N . VAL A 1 242 ? 4.136 5.856 -6.109 1.00 95.38 242 VAL A N 1
ATOM 2015 C CA . VAL A 1 242 ? 4.343 7.047 -6.947 1.00 95.38 242 VAL A CA 1
ATOM 2016 C C . VAL A 1 242 ? 3.153 7.998 -6.851 1.00 95.38 242 VAL A C 1
ATOM 2018 O O . VAL A 1 242 ? 3.348 9.166 -6.522 1.00 95.38 242 VAL A O 1
ATOM 2021 N N . LEU A 1 243 ? 1.918 7.530 -7.066 1.00 93.06 243 LEU A N 1
ATOM 2022 C CA . LEU A 1 243 ? 0.745 8.408 -6.980 1.00 93.06 243 LEU A CA 1
ATOM 2023 C C . LEU A 1 243 ? 0.459 8.887 -5.554 1.00 93.06 243 LEU A C 1
ATOM 2025 O O . LEU A 1 243 ? -0.027 10.006 -5.390 1.00 93.06 243 LEU A O 1
ATOM 2029 N N . GLY A 1 244 ? 0.758 8.086 -4.530 1.00 91.50 244 GLY A N 1
ATOM 2030 C CA . GLY A 1 244 ? 0.628 8.497 -3.132 1.00 91.50 244 GLY A CA 1
ATOM 2031 C C . GLY A 1 244 ? 1.590 9.626 -2.758 1.00 91.50 244 GLY A C 1
ATOM 2032 O O . GLY A 1 244 ? 1.185 10.575 -2.090 1.00 91.50 244 GLY A O 1
ATOM 2033 N N . LEU A 1 245 ? 2.838 9.563 -3.232 1.00 94.38 245 LEU A N 1
ATOM 2034 C CA . LEU A 1 245 ? 3.835 10.623 -3.054 1.00 94.38 245 LEU A CA 1
ATOM 2035 C C . LEU A 1 245 ? 3.524 11.856 -3.922 1.00 94.38 245 LEU A C 1
ATOM 2037 O O . LEU A 1 245 ? 3.585 12.979 -3.433 1.00 94.38 245 LEU A O 1
ATOM 2041 N N . PHE A 1 246 ? 3.124 11.665 -5.182 1.00 93.94 246 PHE A N 1
ATOM 2042 C CA . PHE A 1 246 ? 2.799 12.757 -6.106 1.00 93.94 246 PHE A CA 1
ATOM 2043 C C . PHE A 1 246 ? 1.593 13.584 -5.637 1.00 93.94 246 PHE A C 1
ATOM 2045 O O . PHE A 1 246 ? 1.638 14.814 -5.631 1.00 93.94 246 PHE A O 1
ATOM 2052 N N . ASN A 1 247 ? 0.524 12.917 -5.189 1.00 88.69 247 ASN A N 1
ATOM 2053 C CA . ASN A 1 247 ? -0.700 13.571 -4.718 1.00 88.69 247 ASN A CA 1
ATOM 2054 C C . ASN A 1 247 ? -0.632 14.021 -3.248 1.00 88.69 247 ASN A C 1
ATOM 2056 O O . ASN A 1 247 ? -1.626 14.499 -2.706 1.00 88.69 247 ASN A O 1
ATOM 2060 N N . SER A 1 248 ? 0.523 13.909 -2.585 1.00 88.25 248 SER A N 1
ATOM 2061 C CA . SER A 1 248 ? 0.653 14.233 -1.161 1.00 88.25 248 SER A CA 1
ATOM 2062 C C . SER A 1 248 ? 0.647 15.738 -0.846 1.00 88.25 248 SER A C 1
ATOM 2064 O O . SER A 1 248 ? 0.771 16.113 0.321 1.00 88.25 248 SER A O 1
ATOM 2066 N N . GLY A 1 249 ? 0.604 16.602 -1.867 1.00 85.50 249 GLY A N 1
ATOM 2067 C CA . GLY A 1 249 ? 0.690 18.061 -1.730 1.00 85.50 249 GLY A CA 1
ATOM 2068 C C . GLY A 1 249 ? 2.088 18.593 -1.379 1.00 85.50 249 GLY A C 1
ATOM 2069 O O . GLY A 1 249 ? 2.210 19.724 -0.916 1.00 85.50 249 GLY A O 1
ATOM 2070 N N . LYS A 1 250 ? 3.143 17.786 -1.559 1.00 89.62 250 LYS A N 1
ATOM 2071 C CA . LYS A 1 250 ? 4.529 18.114 -1.188 1.00 89.62 250 LYS A CA 1
ATOM 2072 C C . LYS A 1 250 ? 5.415 18.158 -2.430 1.00 89.62 250 LYS A C 1
ATOM 2074 O O . LYS A 1 250 ? 5.620 17.134 -3.071 1.00 89.62 250 LYS A O 1
ATOM 2079 N N . GLU A 1 251 ? 5.947 19.331 -2.775 1.00 93.44 251 GLU A N 1
ATOM 2080 C CA . GLU A 1 251 ? 6.686 19.511 -4.038 1.00 93.44 251 GLU A CA 1
ATOM 2081 C C . GLU A 1 251 ? 7.995 18.697 -4.084 1.00 93.44 251 GLU A C 1
ATOM 2083 O O . GLU A 1 251 ? 8.329 18.141 -5.126 1.00 93.44 251 GLU A O 1
ATOM 2088 N N . ASN A 1 252 ? 8.682 18.529 -2.949 1.00 95.62 252 ASN A N 1
ATOM 2089 C CA . ASN A 1 252 ? 9.813 17.603 -2.814 1.00 95.62 252 ASN A CA 1
ATOM 2090 C C . ASN A 1 252 ? 9.402 16.149 -3.112 1.00 95.62 252 ASN A C 1
ATOM 2092 O O . ASN A 1 252 ? 10.033 15.492 -3.933 1.00 95.62 252 ASN A O 1
ATOM 2096 N N . LEU A 1 253 ? 8.316 15.650 -2.512 1.00 96.12 253 LEU A N 1
ATOM 2097 C CA . LEU A 1 253 ? 7.864 14.269 -2.741 1.00 96.12 253 LEU A CA 1
ATOM 2098 C C . LEU A 1 253 ? 7.291 14.045 -4.141 1.00 96.12 253 LEU A C 1
ATOM 2100 O O . LEU A 1 253 ? 7.390 12.945 -4.672 1.00 96.12 253 LEU A O 1
ATOM 2104 N N . LYS A 1 254 ? 6.741 15.083 -4.767 1.00 95.38 254 LYS A N 1
ATOM 2105 C CA . LYS A 1 254 ? 6.311 15.066 -6.166 1.00 95.38 254 LYS A CA 1
ATOM 2106 C C . LYS A 1 254 ? 7.500 14.947 -7.126 1.00 95.38 254 LYS A C 1
ATOM 2108 O O . LYS A 1 254 ? 7.417 14.192 -8.091 1.00 95.38 254 LYS A O 1
ATOM 2113 N N . GLN A 1 255 ? 8.615 15.631 -6.850 1.00 96.69 255 GLN A N 1
ATOM 2114 C CA . GLN A 1 255 ? 9.864 15.455 -7.604 1.00 96.69 255 GLN A CA 1
ATOM 2115 C C . GLN A 1 255 ? 10.424 14.035 -7.431 1.00 96.69 255 GLN A C 1
ATOM 2117 O O . GLN A 1 255 ? 10.768 13.393 -8.424 1.00 96.69 255 GLN A O 1
ATOM 2122 N N . GLU A 1 256 ? 10.428 13.510 -6.203 1.00 96.56 256 GLU A N 1
ATOM 2123 C CA . GLU A 1 256 ? 10.842 12.128 -5.919 1.00 96.56 256 GLU A CA 1
ATOM 2124 C C . GLU A 1 256 ? 9.914 11.104 -6.601 1.00 96.56 256 GLU A C 1
ATOM 2126 O O . GLU A 1 256 ? 10.389 10.150 -7.211 1.00 96.56 256 GLU A O 1
ATOM 2131 N N . ALA A 1 257 ? 8.595 11.323 -6.606 1.00 96.25 257 ALA A N 1
ATOM 2132 C CA . ALA A 1 257 ? 7.629 10.473 -7.304 1.00 96.25 257 ALA A CA 1
ATOM 2133 C C . ALA A 1 257 ? 7.879 10.422 -8.821 1.00 96.25 257 ALA A C 1
ATOM 2135 O O . ALA A 1 257 ? 7.877 9.341 -9.412 1.00 96.25 257 ALA A O 1
ATOM 2136 N N . LEU A 1 258 ? 8.145 11.574 -9.449 1.00 95.44 258 LEU A N 1
ATOM 2137 C CA . LEU A 1 258 ? 8.502 11.657 -10.871 1.00 95.44 258 LEU A CA 1
ATOM 2138 C C . LEU A 1 258 ? 9.851 10.985 -11.165 1.00 95.44 258 LEU A C 1
ATOM 2140 O O . LEU A 1 258 ? 10.008 10.350 -12.210 1.00 95.44 258 LEU A O 1
ATOM 2144 N N . TYR A 1 259 ? 10.814 11.075 -10.243 1.00 94.81 259 TYR A N 1
ATOM 2145 C CA . TYR A 1 259 ? 12.069 10.334 -10.338 1.00 94.81 259 TYR A CA 1
ATOM 2146 C C . TYR A 1 259 ? 11.827 8.818 -10.279 1.00 94.81 259 TYR A C 1
ATOM 2148 O O . TYR A 1 259 ? 12.237 8.114 -11.202 1.00 94.81 259 TYR A O 1
ATOM 2156 N N . LEU A 1 260 ? 11.103 8.314 -9.273 1.00 94.62 260 LEU A N 1
ATOM 2157 C CA . LEU A 1 260 ? 10.753 6.893 -9.140 1.00 94.62 260 LEU A CA 1
ATOM 2158 C C . LEU A 1 260 ? 10.029 6.362 -10.392 1.00 94.62 260 LEU A C 1
ATOM 2160 O O . LEU A 1 260 ? 10.449 5.353 -10.961 1.00 94.62 260 LEU A O 1
ATOM 2164 N N . ALA A 1 261 ? 9.021 7.090 -10.886 1.00 94.25 261 ALA A N 1
ATOM 2165 C CA . ALA A 1 261 ? 8.305 6.772 -12.122 1.00 94.25 261 ALA A CA 1
ATOM 2166 C C . ALA A 1 261 ? 9.248 6.651 -13.331 1.00 94.25 261 ALA A C 1
ATOM 2168 O O . ALA A 1 261 ? 9.227 5.653 -14.055 1.00 94.25 261 ALA A O 1
ATOM 2169 N N . LYS A 1 262 ? 10.140 7.633 -13.520 1.00 93.25 262 LYS A N 1
ATOM 2170 C CA . LYS A 1 262 ? 11.138 7.622 -14.596 1.00 93.25 262 LYS A CA 1
ATOM 2171 C C . LYS A 1 262 ? 12.083 6.421 -14.490 1.00 93.25 262 LYS A C 1
ATOM 2173 O O . LYS A 1 262 ? 12.411 5.826 -15.516 1.00 93.25 262 LYS A O 1
ATOM 2178 N N . LYS A 1 263 ? 12.517 6.043 -13.282 1.00 91.19 263 LYS A N 1
ATOM 2179 C CA . LYS A 1 263 ? 13.394 4.876 -13.066 1.00 91.19 263 LYS A CA 1
ATOM 2180 C C . LYS A 1 263 ? 12.682 3.573 -13.434 1.00 91.19 263 LYS A C 1
ATOM 2182 O O . LYS A 1 263 ? 13.259 2.782 -14.177 1.00 91.19 263 LYS A O 1
ATOM 2187 N N . TRP A 1 264 ? 11.424 3.405 -13.025 1.00 90.31 264 TRP A N 1
ATOM 2188 C CA . TRP A 1 264 ? 10.595 2.256 -13.408 1.00 90.31 264 TRP A CA 1
ATOM 2189 C C . TRP A 1 264 ? 10.385 2.153 -14.929 1.00 90.31 264 TRP A C 1
ATOM 2191 O O . TRP A 1 264 ? 10.579 1.086 -15.519 1.00 90.31 264 TRP A O 1
ATOM 2201 N N . ILE A 1 265 ? 10.027 3.260 -15.591 1.00 90.00 265 ILE A N 1
ATOM 2202 C CA . ILE A 1 265 ? 9.797 3.287 -17.046 1.00 90.00 265 ILE A CA 1
ATOM 2203 C C . ILE A 1 265 ? 11.088 2.940 -17.802 1.00 90.00 265 ILE A C 1
ATOM 2205 O O . ILE A 1 265 ? 11.071 2.088 -18.691 1.00 90.00 265 ILE A O 1
ATOM 2209 N N . LEU A 1 266 ? 12.226 3.528 -17.415 1.00 90.44 266 LEU A N 1
ATOM 2210 C CA . LEU A 1 266 ? 13.523 3.223 -18.030 1.00 90.44 266 LEU A CA 1
ATOM 2211 C C . LEU A 1 266 ? 13.975 1.775 -17.771 1.00 90.44 266 LEU A C 1
ATOM 2213 O O . LEU A 1 266 ? 14.580 1.172 -18.658 1.00 90.44 266 LEU A O 1
ATOM 2217 N N . ALA A 1 267 ? 13.658 1.192 -16.609 1.00 88.00 267 ALA A N 1
ATOM 2218 C CA . ALA A 1 267 ? 13.936 -0.214 -16.308 1.00 88.00 267 ALA A CA 1
ATOM 2219 C C . ALA A 1 267 ? 13.173 -1.166 -17.244 1.00 88.00 267 ALA A C 1
ATOM 2221 O O . ALA A 1 267 ? 13.772 -2.068 -17.839 1.00 88.00 267 ALA A O 1
ATOM 2222 N N . ASN A 1 268 ? 11.870 -0.928 -17.429 1.00 86.56 268 ASN A N 1
ATOM 2223 C CA . ASN A 1 268 ? 11.041 -1.704 -18.353 1.00 86.56 268 ASN A CA 1
ATOM 2224 C C . ASN A 1 268 ? 11.500 -1.511 -19.802 1.00 86.56 268 ASN A C 1
ATOM 2226 O O . ASN A 1 268 ? 11.724 -2.494 -20.508 1.00 86.56 268 ASN A O 1
ATOM 2230 N N . TYR A 1 269 ? 11.728 -0.264 -20.226 1.00 87.12 269 TYR A N 1
ATOM 2231 C CA . TYR A 1 269 ? 12.182 0.047 -21.582 1.00 87.12 269 TYR A CA 1
ATOM 2232 C C . TYR A 1 269 ? 13.548 -0.573 -21.910 1.00 87.12 269 TYR A C 1
ATOM 2234 O O . TYR A 1 269 ? 13.734 -1.077 -23.018 1.00 87.12 269 TYR A O 1
ATOM 2242 N N . ARG A 1 270 ? 14.493 -0.597 -20.957 1.00 86.94 270 ARG A N 1
ATOM 2243 C CA . ARG A 1 270 ? 15.789 -1.283 -21.100 1.00 86.94 270 ARG A CA 1
ATOM 2244 C C . ARG A 1 270 ? 15.592 -2.759 -21.434 1.00 86.94 270 ARG A C 1
ATOM 2246 O O . ARG A 1 270 ? 16.141 -3.229 -22.428 1.00 86.94 270 ARG A O 1
ATOM 2253 N N . LEU A 1 271 ? 14.818 -3.479 -20.622 1.00 84.81 271 LEU A N 1
ATOM 2254 C CA . LEU A 1 271 ? 14.615 -4.918 -20.798 1.00 84.81 271 LEU A CA 1
ATOM 2255 C C . LEU A 1 271 ? 13.842 -5.221 -22.087 1.00 84.81 271 LEU A C 1
ATOM 2257 O O . LEU A 1 271 ? 14.277 -6.055 -22.881 1.00 84.81 271 LEU A O 1
ATOM 2261 N N . TYR A 1 272 ? 12.769 -4.473 -22.353 1.00 83.25 272 TYR A N 1
ATOM 2262 C CA . TYR A 1 272 ? 12.007 -4.528 -23.603 1.00 83.25 272 TYR A CA 1
ATOM 2263 C C . TYR A 1 272 ? 12.920 -4.328 -24.825 1.00 83.25 272 TYR A C 1
ATOM 2265 O O . TYR A 1 272 ? 12.877 -5.090 -25.791 1.00 83.25 272 TYR A O 1
ATOM 2273 N N . SER A 1 273 ? 13.815 -3.338 -24.768 1.00 86.44 273 SER A N 1
ATOM 2274 C CA . SER A 1 273 ? 14.757 -3.031 -25.847 1.00 86.44 273 SER A CA 1
ATOM 2275 C C . SER A 1 273 ? 15.806 -4.125 -26.057 1.00 86.44 273 SER A C 1
ATOM 2277 O O . SER A 1 273 ? 16.161 -4.389 -27.205 1.00 86.44 273 SER A O 1
ATOM 2279 N N . GLN A 1 274 ? 16.264 -4.784 -24.989 1.00 85.69 274 GLN A N 1
ATOM 2280 C CA . GLN A 1 274 ? 17.270 -5.854 -25.039 1.00 85.69 274 GLN A CA 1
ATOM 2281 C C . GLN A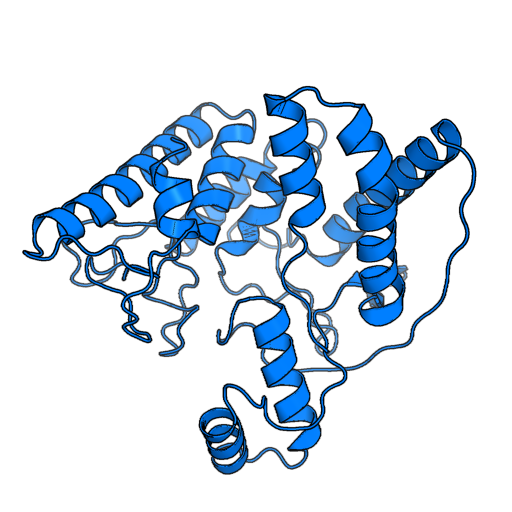 1 274 ? 16.728 -7.184 -25.584 1.00 85.69 274 GLN A C 1
ATOM 2283 O O . GLN A 1 274 ? 17.492 -7.984 -26.120 1.00 85.69 274 GLN A O 1
ATOM 2288 N N . CYS A 1 275 ? 15.422 -7.432 -25.487 1.00 78.44 275 CYS A N 1
ATOM 2289 C CA . CYS A 1 275 ? 14.804 -8.642 -26.024 1.00 78.44 275 CYS A CA 1
ATOM 2290 C C . CYS A 1 275 ? 14.413 -8.487 -27.503 1.00 78.44 275 CYS A C 1
ATOM 2292 O O . CYS A 1 275 ? 13.918 -7.441 -27.921 1.00 78.44 275 CYS A O 1
ATOM 2294 N N . ILE A 1 276 ? 14.596 -9.545 -28.302 1.00 79.00 276 ILE A N 1
ATOM 2295 C CA . ILE A 1 276 ? 14.195 -9.570 -29.723 1.00 79.00 276 ILE A CA 1
ATOM 2296 C C . ILE A 1 276 ? 12.665 -9.547 -29.843 1.00 79.00 276 ILE A C 1
ATOM 2298 O O . ILE A 1 276 ? 12.118 -8.733 -30.576 1.00 79.00 276 ILE A O 1
ATOM 2302 N N . GLU A 1 277 ? 11.984 -10.383 -29.058 1.00 78.44 277 GLU A N 1
ATOM 2303 C CA . GLU A 1 277 ? 10.522 -10.572 -29.069 1.00 78.44 277 GLU A CA 1
ATOM 2304 C C . GLU A 1 277 ? 9.729 -9.410 -28.444 1.00 78.44 277 GLU A C 1
ATOM 2306 O O . GLU A 1 277 ? 8.505 -9.466 -28.397 1.00 78.44 277 GLU A O 1
ATOM 2311 N N . LYS A 1 278 ? 10.411 -8.379 -27.923 1.00 78.69 278 LYS A N 1
ATOM 2312 C CA . LYS A 1 278 ? 9.789 -7.212 -27.269 1.00 78.69 278 LYS A CA 1
ATOM 2313 C C . LYS A 1 278 ? 8.707 -7.551 -26.211 1.00 78.69 278 LYS A C 1
ATOM 2315 O O . LYS A 1 278 ? 7.662 -6.901 -26.186 1.00 78.69 278 LYS A O 1
ATOM 2320 N N . PRO A 1 279 ? 8.917 -8.537 -25.311 1.00 77.94 279 PRO A N 1
ATOM 2321 C CA . PRO A 1 279 ? 7.945 -8.850 -24.273 1.00 77.94 279 PRO A CA 1
ATOM 2322 C C . PRO A 1 279 ? 7.933 -7.772 -23.180 1.00 77.94 279 PRO A C 1
ATOM 2324 O O . PRO A 1 279 ? 8.893 -7.022 -22.998 1.00 77.94 279 PRO A O 1
ATOM 2327 N N . MET A 1 280 ? 6.857 -7.769 -22.398 1.00 75.19 280 MET A N 1
ATOM 2328 C CA . MET A 1 280 ? 6.778 -7.107 -21.094 1.00 75.19 280 MET A CA 1
ATOM 2329 C C . MET A 1 280 ? 6.682 -8.169 -19.995 1.00 75.19 280 MET A C 1
ATOM 2331 O O . MET A 1 280 ? 6.230 -9.287 -20.245 1.00 75.19 280 MET A O 1
ATOM 2335 N N . TRP A 1 281 ? 7.064 -7.816 -18.768 1.00 76.88 281 TRP A N 1
ATOM 2336 C CA . TRP A 1 281 ? 7.071 -8.737 -17.630 1.00 76.88 281 TRP A CA 1
ATOM 2337 C C . TRP A 1 281 ? 5.999 -8.390 -16.595 1.00 76.88 281 TRP A C 1
ATOM 2339 O O . TRP A 1 281 ? 5.619 -7.233 -16.410 1.00 76.88 281 TRP A O 1
ATOM 2349 N N . GLU A 1 282 ? 5.556 -9.422 -15.881 1.00 70.75 282 GLU A N 1
ATOM 2350 C CA . GLU A 1 282 ? 4.682 -9.339 -14.704 1.00 70.75 282 GLU A CA 1
ATOM 2351 C C . GLU A 1 282 ? 5.260 -8.452 -13.595 1.00 70.75 282 GLU A C 1
ATOM 2353 O O . GLU A 1 282 ? 4.563 -7.671 -12.950 1.00 70.75 282 GLU A O 1
ATOM 2358 N N . LYS A 1 283 ? 6.566 -8.616 -13.389 1.00 76.19 283 LYS A N 1
ATOM 2359 C CA . LYS A 1 283 ? 7.387 -8.014 -12.346 1.00 76.19 283 LYS A CA 1
ATOM 2360 C C . LYS A 1 283 ? 8.823 -7.941 -12.834 1.00 76.19 283 LYS A C 1
ATOM 2362 O O . LYS A 1 283 ? 9.288 -8.820 -13.570 1.00 76.19 283 LYS A O 1
ATOM 2367 N N . LEU A 1 284 ? 9.542 -6.932 -12.370 1.00 80.38 284 LEU A N 1
ATOM 2368 C CA . LEU A 1 284 ? 10.988 -6.872 -12.534 1.00 80.38 284 LEU A CA 1
ATOM 2369 C C . LEU A 1 284 ? 11.667 -7.351 -11.249 1.00 80.38 284 LEU A C 1
ATOM 2371 O O . LEU A 1 284 ? 11.055 -7.453 -10.186 1.00 80.38 284 LEU A O 1
ATOM 2375 N N . SER A 1 285 ? 12.948 -7.668 -11.352 1.00 80.88 285 SER A N 1
ATOM 2376 C CA . SER A 1 285 ? 13.842 -7.747 -10.208 1.00 80.88 285 SER A CA 1
ATOM 2377 C C . SER A 1 285 ? 14.497 -6.383 -10.012 1.00 80.88 285 SER A C 1
ATOM 2379 O O . SER A 1 285 ? 14.967 -5.779 -10.980 1.00 80.88 285 SER A O 1
ATOM 2381 N N . ALA A 1 286 ? 14.650 -5.948 -8.763 1.00 75.81 286 ALA A N 1
ATOM 2382 C CA . ALA A 1 286 ? 15.471 -4.804 -8.372 1.00 75.81 286 ALA A CA 1
ATOM 2383 C C . ALA A 1 286 ? 16.957 -4.966 -8.764 1.00 75.81 286 ALA A C 1
ATOM 2385 O O . ALA A 1 286 ? 17.730 -4.020 -8.645 1.00 75.81 286 ALA A O 1
ATOM 2386 N N . THR A 1 287 ? 17.364 -6.141 -9.270 1.00 77.19 287 THR A N 1
ATOM 2387 C CA . THR A 1 287 ? 18.664 -6.366 -9.925 1.00 77.19 287 THR A CA 1
ATOM 2388 C C . THR A 1 287 ? 18.733 -5.934 -11.397 1.00 77.19 287 THR A C 1
ATOM 2390 O O . THR A 1 287 ? 19.807 -6.015 -11.985 1.00 77.19 287 THR A O 1
ATOM 2393 N N . GLY A 1 288 ? 17.631 -5.484 -12.009 1.00 68.50 288 GLY A N 1
ATOM 2394 C CA . GLY A 1 288 ? 17.595 -5.042 -13.414 1.00 68.50 288 GLY A CA 1
ATOM 2395 C C . GLY A 1 288 ? 17.343 -6.161 -14.420 1.00 68.50 288 GLY A C 1
ATOM 2396 O O . GLY A 1 288 ? 17.818 -6.099 -15.550 1.00 68.50 288 GLY A O 1
ATOM 2397 N N . THR A 1 289 ? 16.629 -7.203 -13.997 1.00 76.38 289 THR A N 1
ATOM 2398 C CA . THR A 1 289 ? 16.290 -8.393 -14.797 1.00 76.38 289 THR A CA 1
ATOM 2399 C C . THR A 1 289 ? 14.800 -8.716 -14.651 1.00 76.38 289 THR A C 1
ATOM 2401 O O . THR A 1 289 ? 14.106 -8.085 -13.856 1.00 76.38 289 THR A O 1
ATOM 2404 N N . SER A 1 290 ? 14.280 -9.695 -15.393 1.00 73.25 290 SER A N 1
ATOM 2405 C CA . SER A 1 290 ? 12.931 -10.226 -15.151 1.00 73.25 290 SER A CA 1
ATOM 2406 C C . SER A 1 290 ? 12.814 -10.810 -13.736 1.00 73.25 290 SER A C 1
ATOM 2408 O O . SER A 1 290 ? 13.694 -11.570 -13.322 1.00 73.25 290 SER A O 1
ATOM 2410 N N . GLY A 1 291 ? 11.734 -10.502 -13.012 1.00 59.88 291 GLY A N 1
ATOM 2411 C CA . GLY A 1 291 ? 11.514 -11.020 -11.656 1.00 59.88 291 GLY A CA 1
ATOM 2412 C C . GLY A 1 291 ? 11.392 -12.549 -11.608 1.00 59.88 291 GLY A C 1
ATOM 2413 O O . GLY A 1 291 ? 11.016 -13.190 -12.591 1.00 59.88 291 GLY A O 1
ATOM 2414 N N . LYS A 1 292 ? 11.689 -13.158 -10.452 1.00 60.53 292 LYS A N 1
ATOM 2415 C CA . LYS A 1 292 ? 11.540 -14.615 -10.270 1.00 60.53 292 LYS A CA 1
ATOM 2416 C C . LYS A 1 292 ? 10.063 -14.965 -10.064 1.00 60.53 292 LYS A C 1
ATOM 2418 O O . LYS A 1 292 ? 9.460 -14.525 -9.086 1.00 60.53 292 LYS A O 1
ATOM 2423 N N . GLY A 1 293 ? 9.496 -15.750 -10.977 1.00 49.00 293 GLY A N 1
ATOM 2424 C CA . GLY A 1 293 ? 8.083 -16.138 -11.015 1.00 49.00 293 GLY A CA 1
ATOM 2425 C C . GLY A 1 293 ? 7.741 -16.856 -12.323 1.00 49.00 293 GLY A C 1
ATOM 2426 O O . GLY A 1 293 ? 8.638 -17.156 -13.114 1.00 49.00 293 GLY A O 1
ATOM 2427 N N . ALA A 1 294 ? 6.460 -17.150 -12.549 1.00 33.72 294 ALA A N 1
ATOM 2428 C CA . ALA A 1 294 ? 6.016 -17.823 -13.768 1.00 33.72 294 ALA A CA 1
ATOM 2429 C C . ALA A 1 294 ? 6.256 -16.951 -15.014 1.00 33.72 294 ALA A C 1
ATOM 2431 O O . ALA A 1 294 ? 5.984 -15.753 -15.022 1.00 33.72 294 ALA A O 1
ATOM 2432 N N . ARG A 1 295 ? 6.749 -17.568 -16.092 1.00 29.91 295 ARG A N 1
ATOM 2433 C CA . ARG A 1 295 ? 6.926 -16.919 -17.396 1.00 29.91 295 ARG A CA 1
ATOM 2434 C C . ARG A 1 295 ? 5.688 -17.225 -18.241 1.00 29.91 295 ARG A C 1
ATOM 2436 O O . ARG A 1 295 ? 5.591 -18.314 -18.799 1.00 29.91 295 ARG A O 1
ATOM 2443 N N . LEU A 1 296 ? 4.732 -16.300 -18.293 1.00 28.41 296 LEU A N 1
ATOM 2444 C CA . LEU A 1 296 ? 3.517 -16.431 -19.102 1.00 28.41 296 LEU A CA 1
ATOM 2445 C C . LEU A 1 296 ? 3.565 -15.479 -20.300 1.00 28.41 296 LEU A C 1
ATOM 2447 O O . LEU A 1 296 ? 3.940 -14.318 -20.166 1.00 28.41 296 LEU A O 1
ATOM 2451 N N . TRP A 1 297 ? 3.134 -15.967 -21.464 1.00 27.38 297 TRP A N 1
ATOM 2452 C CA . TRP A 1 297 ? 3.018 -15.207 -22.718 1.00 27.38 297 TRP A CA 1
ATOM 2453 C C . TRP A 1 297 ? 1.772 -14.299 -22.742 1.00 27.38 297 TRP A C 1
ATOM 2455 O O . TRP A 1 297 ? 1.090 -14.180 -23.756 1.00 27.38 297 TRP A O 1
ATOM 2465 N N . VAL A 1 298 ? 1.430 -13.702 -21.599 1.00 28.30 298 VAL A N 1
ATOM 2466 C CA . VAL A 1 298 ? 0.211 -12.910 -21.406 1.00 28.30 298 VAL A CA 1
ATOM 2467 C C . VAL A 1 298 ? 0.588 -11.443 -21.242 1.00 28.30 298 VAL A C 1
ATOM 2469 O O . VAL A 1 298 ? 1.497 -11.097 -20.493 1.00 28.30 298 VAL A O 1
ATOM 2472 N N . VAL A 1 299 ? -0.126 -10.564 -21.944 1.00 29.12 299 VAL A N 1
ATOM 2473 C CA . VAL A 1 299 ? 0.052 -9.112 -21.852 1.00 29.12 299 VAL A CA 1
ATOM 2474 C C . VAL A 1 299 ? -0.371 -8.639 -20.456 1.00 29.12 299 VAL A C 1
ATOM 2476 O O . VAL A 1 299 ? -1.552 -8.649 -20.112 1.00 29.12 299 VAL A O 1
ATOM 2479 N N . TYR A 1 300 ? 0.595 -8.222 -19.634 1.00 38.28 300 TYR A N 1
ATOM 2480 C CA . TYR A 1 300 ? 0.339 -7.789 -18.259 1.00 38.28 300 TYR A CA 1
ATOM 2481 C C . TYR A 1 300 ? -0.260 -6.378 -18.212 1.00 38.28 300 TYR A C 1
ATOM 2483 O O . TYR A 1 300 ? 0.436 -5.375 -18.392 1.00 38.28 300 TYR A O 1
ATOM 2491 N N . TRP A 1 301 ? -1.567 -6.300 -17.953 1.00 27.86 301 TRP A N 1
ATOM 2492 C CA . TRP A 1 301 ? -2.339 -5.051 -17.952 1.00 27.86 301 TRP A CA 1
ATOM 2493 C C . TRP A 1 301 ? -1.873 -4.026 -16.913 1.00 27.86 301 TRP A C 1
ATOM 2495 O O . TRP A 1 301 ? -1.884 -2.838 -17.210 1.00 27.86 301 TRP A O 1
ATOM 2505 N N . HIS A 1 302 ? -1.409 -4.445 -15.729 1.00 34.47 302 HIS A N 1
ATOM 2506 C CA . HIS A 1 302 ? -0.909 -3.503 -14.716 1.00 34.47 302 HIS A CA 1
ATOM 2507 C C . HIS A 1 302 ? 0.453 -2.897 -15.082 1.00 34.47 302 HIS A C 1
ATOM 2509 O O . HIS A 1 302 ? 0.654 -1.704 -14.868 1.00 34.47 302 HIS A O 1
ATOM 2515 N N . SER A 1 303 ? 1.363 -3.680 -15.675 1.00 32.56 303 SER A N 1
ATOM 2516 C CA . SER A 1 303 ? 2.644 -3.176 -16.187 1.00 32.56 303 SER A CA 1
ATOM 2517 C C . SER A 1 303 ? 2.420 -2.181 -17.330 1.00 32.56 303 SER A C 1
ATOM 2519 O O . SER A 1 303 ? 2.962 -1.082 -17.300 1.00 32.56 303 SER A O 1
ATOM 2521 N N . ASN A 1 304 ? 1.571 -2.542 -18.303 1.00 36.38 304 ASN A N 1
ATOM 2522 C CA . ASN A 1 304 ? 1.229 -1.670 -19.431 1.00 36.38 304 ASN A CA 1
ATOM 2523 C C . ASN A 1 304 ? 0.493 -0.405 -18.976 1.00 36.38 304 ASN A C 1
ATOM 2525 O O . ASN A 1 304 ? 0.931 0.694 -19.290 1.00 36.38 304 ASN A O 1
ATOM 2529 N N . GLY A 1 305 ? -0.588 -0.559 -18.206 1.00 35.06 305 GLY A N 1
ATOM 2530 C CA . GLY A 1 305 ? -1.447 0.543 -17.777 1.00 35.06 305 GLY A CA 1
ATOM 2531 C C . GLY A 1 305 ? -0.735 1.566 -16.894 1.00 35.06 305 GLY A C 1
ATOM 2532 O O . GLY A 1 305 ? -1.030 2.750 -16.984 1.00 35.06 305 GLY A O 1
ATOM 2533 N N . PHE A 1 306 ? 0.234 1.150 -16.072 1.00 41.06 306 PHE A N 1
ATOM 2534 C CA . PHE A 1 306 ? 1.056 2.113 -15.336 1.00 41.06 306 PHE A CA 1
ATOM 2535 C C . PHE A 1 306 ? 2.022 2.860 -16.266 1.00 41.06 306 PHE A C 1
ATOM 2537 O O . PHE A 1 306 ? 2.108 4.082 -16.202 1.00 41.06 306 PHE A O 1
ATOM 2544 N N . SER A 1 307 ? 2.700 2.148 -17.172 1.00 36.75 307 SER A N 1
ATOM 2545 C CA . SER A 1 307 ? 3.632 2.753 -18.132 1.00 36.75 307 SER A CA 1
ATOM 2546 C C . SER A 1 307 ? 2.967 3.576 -19.246 1.00 36.75 307 SER A C 1
ATOM 2548 O O . SER A 1 307 ? 3.678 4.310 -19.924 1.00 36.75 307 SER A O 1
ATOM 2550 N N . SER A 1 308 ? 1.647 3.479 -19.442 1.00 29.23 308 SER A N 1
ATOM 2551 C CA . SER A 1 308 ? 0.884 4.294 -20.403 1.00 29.23 308 SER A CA 1
ATOM 2552 C C . SER A 1 308 ? 0.201 5.526 -19.799 1.00 29.23 308 SER A C 1
ATOM 2554 O O . SER A 1 308 ? -0.299 6.356 -20.552 1.00 29.23 308 SER A O 1
ATOM 2556 N N . ASN A 1 309 ? 0.124 5.624 -18.467 1.00 35.19 309 ASN A N 1
ATOM 2557 C CA . ASN A 1 309 ? -0.671 6.640 -17.759 1.00 35.19 309 ASN A CA 1
ATOM 2558 C C . ASN A 1 309 ? 0.180 7.740 -17.085 1.00 35.19 309 ASN A C 1
ATOM 2560 O O . ASN A 1 309 ? -0.356 8.508 -16.283 1.00 35.19 309 ASN A O 1
ATOM 2564 N N . ILE A 1 310 ? 1.485 7.806 -17.386 1.00 35.59 310 ILE A N 1
ATOM 2565 C CA . ILE A 1 310 ? 2.449 8.821 -16.915 1.00 35.59 310 ILE A CA 1
ATOM 2566 C C . ILE A 1 310 ? 3.151 9.446 -18.121 1.00 35.59 310 ILE A C 1
ATOM 2568 O O . ILE A 1 310 ? 3.245 10.692 -18.143 1.00 35.59 310 ILE A O 1
#

Organism: Meloidogyne javanica (NCBI:txid6303)

pLDDT: mean 76.33, std 18.19, range [25.33, 96.81]

InterPro domains:
  IPR001661 Glycoside hydrolase, family 37 [PF01204] (2-124)
  IPR001661 Glycoside hydrolase, family 37 [PR00744] (56-73)
  IPR001661 Glycoside hydrolase, family 37 [PR00744] (90-107)
  IPR001661 Glycoside hydrolase, family 37 [PR00744] (220-236)
  IPR001661 Glycoside hydrolase, family 37 [PTHR23403] (2-124)
  IPR008928 Six-hairpin glycosidase superfamily [SSF48208] (2-294)
  IPR012341 Six-hairpin glycosidase-like superfamily [G3DSA:1.50.10.10] (1-122)
  IPR012341 Six-hairpin glycosidase-like superfamily [G3DSA:1.50.10.10] (123-307)